Protein AF-A0A9D5T2S5-F1 (afdb_monomer_lite)

pLDDT: mean 70.65, std 17.49, range [27.48, 95.5]

Structure (mmCIF, N/CA/C/O backbone):
data_AF-A0A9D5T2S5-F1
#
_entry.id   AF-A0A9D5T2S5-F1
#
loop_
_atom_site.group_PDB
_atom_site.id
_atom_site.type_symbol
_atom_site.label_atom_id
_atom_site.label_alt_id
_atom_site.label_comp_id
_atom_site.label_asym_id
_atom_site.label_entity_id
_atom_site.label_seq_id
_atom_site.pdbx_PDB_ins_code
_atom_site.Cartn_x
_atom_site.Cartn_y
_atom_site.Cartn_z
_atom_site.occupancy
_atom_site.B_iso_or_equiv
_atom_site.auth_seq_id
_atom_site.auth_comp_id
_atom_site.auth_asym_id
_atom_site.auth_atom_id
_atom_site.pdbx_PDB_model_num
ATOM 1 N N . MET A 1 1 ? -35.783 -4.470 -27.785 1.00 63.22 1 MET A N 1
ATOM 2 C CA . MET A 1 1 ? -34.772 -4.393 -26.715 1.00 63.22 1 MET A CA 1
ATOM 3 C C . MET A 1 1 ? -33.731 -5.425 -27.068 1.00 63.22 1 MET A C 1
ATOM 5 O O . MET A 1 1 ? -34.109 -6.584 -27.213 1.00 63.22 1 MET A O 1
ATOM 9 N N . ALA A 1 2 ? -32.505 -5.002 -27.357 1.00 77.81 2 ALA A N 1
ATOM 10 C CA . ALA A 1 2 ? -31.426 -5.936 -27.638 1.00 77.81 2 ALA A CA 1
ATOM 11 C C . ALA A 1 2 ? -30.650 -6.196 -26.345 1.00 77.81 2 ALA A C 1
ATOM 13 O O . ALA A 1 2 ? -30.377 -5.277 -25.575 1.00 77.81 2 ALA A O 1
ATOM 14 N N . ILE A 1 3 ? -30.323 -7.461 -26.107 1.00 88.50 3 ILE A N 1
ATOM 15 C CA . ILE A 1 3 ? -29.338 -7.838 -25.099 1.00 88.50 3 ILE A CA 1
ATOM 16 C C . ILE A 1 3 ? -27.980 -7.761 -25.794 1.00 88.50 3 ILE A C 1
ATOM 18 O O . ILE A 1 3 ? -27.807 -8.328 -26.875 1.00 88.50 3 ILE A O 1
ATOM 22 N N . ILE A 1 4 ? -27.050 -7.017 -25.206 1.00 92.19 4 ILE A N 1
ATOM 23 C CA . ILE A 1 4 ? -25.661 -6.913 -25.656 1.00 92.19 4 ILE A CA 1
ATOM 24 C C . ILE A 1 4 ? -24.753 -7.553 -24.608 1.00 92.19 4 ILE A C 1
ATOM 26 O O . ILE A 1 4 ? -25.112 -7.641 -23.436 1.00 92.19 4 ILE A O 1
ATOM 30 N N . ASN A 1 5 ? -23.557 -7.971 -25.009 1.00 94.75 5 ASN A N 1
ATOM 31 C CA . ASN A 1 5 ? -22.575 -8.502 -24.068 1.00 94.75 5 ASN A CA 1
ATOM 32 C C . ASN A 1 5 ? -21.627 -7.382 -23.642 1.00 94.75 5 ASN A C 1
ATOM 34 O O . ASN A 1 5 ? -21.140 -6.625 -24.484 1.00 94.75 5 ASN A O 1
ATOM 38 N N . CYS A 1 6 ? -21.359 -7.280 -22.339 1.00 93.25 6 CYS A N 1
ATOM 39 C CA . CYS A 1 6 ? -20.379 -6.338 -21.814 1.00 93.25 6 CYS A CA 1
ATOM 40 C C . CYS A 1 6 ? -18.996 -6.625 -22.437 1.00 93.25 6 CYS A C 1
ATOM 42 O O . CYS A 1 6 ? -18.544 -7.769 -22.366 1.00 93.25 6 CYS A O 1
ATOM 44 N N . PRO A 1 7 ? -18.295 -5.623 -22.998 1.00 91.56 7 PRO A N 1
ATOM 45 C CA . PRO A 1 7 ? -16.980 -5.820 -23.611 1.00 91.56 7 PRO A CA 1
ATOM 46 C C . PRO A 1 7 ? -15.873 -6.127 -22.593 1.00 91.56 7 PRO A C 1
ATOM 48 O O . PRO A 1 7 ? -14.814 -6.601 -22.985 1.00 91.56 7 PRO A O 1
ATOM 51 N N . GLU A 1 8 ? -16.106 -5.856 -21.306 1.00 94.94 8 GLU A N 1
ATOM 52 C CA . GLU A 1 8 ? -15.122 -6.063 -20.239 1.00 94.94 8 GLU A CA 1
ATOM 53 C C . GLU A 1 8 ? -15.336 -7.411 -19.530 1.00 94.94 8 GLU A C 1
ATOM 55 O O . GLU A 1 8 ? -14.420 -8.226 -19.476 1.00 94.94 8 GLU A O 1
ATOM 60 N N . CYS A 1 9 ? -16.565 -7.716 -19.092 1.00 94.88 9 CYS A N 1
ATOM 61 C CA . CYS A 1 9 ? -16.846 -8.938 -18.326 1.00 94.88 9 CYS A CA 1
ATOM 62 C C . CYS A 1 9 ? -17.579 -10.043 -19.105 1.00 94.88 9 CYS A C 1
ATOM 64 O O . CYS A 1 9 ? -17.820 -11.121 -18.561 1.00 94.88 9 CYS A O 1
ATOM 66 N N . GLY A 1 10 ? -17.997 -9.787 -20.349 1.00 93.44 10 GLY A N 1
ATOM 67 C CA . GLY A 1 10 ? -18.667 -10.765 -21.216 1.00 93.44 10 GLY A CA 1
ATOM 68 C C . GLY A 1 10 ? -20.097 -11.146 -20.815 1.00 93.44 10 GLY A C 1
ATOM 69 O O . GLY A 1 10 ? -20.703 -11.985 -21.478 1.00 93.44 10 GLY A O 1
ATOM 70 N N . LYS A 1 11 ? -20.654 -10.553 -19.750 1.00 94.81 11 LYS A N 1
ATOM 71 C CA . LYS A 1 11 ? -22.020 -10.836 -19.281 1.00 94.81 11 LYS A CA 1
ATOM 72 C C . LYS A 1 11 ? -23.076 -10.103 -20.106 1.00 94.81 11 LYS A C 1
ATOM 74 O O . LYS A 1 11 ? -22.840 -8.996 -20.590 1.00 94.81 11 LYS A O 1
ATOM 79 N N . GLU A 1 12 ? -24.242 -10.726 -20.219 1.00 94.81 12 GLU A N 1
ATOM 80 C CA . GLU A 1 12 ? -25.415 -10.186 -20.905 1.00 94.81 12 GLU A CA 1
ATOM 81 C C . GLU A 1 12 ? -26.006 -8.995 -20.144 1.00 94.81 12 GLU A C 1
ATOM 83 O O . GLU A 1 12 ? -26.285 -9.072 -18.947 1.00 94.81 12 GLU A O 1
ATOM 88 N N . ILE A 1 13 ? -26.205 -7.887 -20.851 1.00 92.81 13 ILE A N 1
ATOM 89 C CA . ILE A 1 13 ? -26.725 -6.629 -20.320 1.00 92.81 13 ILE A CA 1
ATOM 90 C C . ILE A 1 13 ? -27.680 -5.966 -21.326 1.00 92.81 13 ILE A C 1
ATOM 92 O O . ILE A 1 13 ? -27.653 -6.248 -22.522 1.00 92.81 13 ILE A O 1
ATOM 96 N N . SER A 1 14 ? -28.549 -5.075 -20.848 1.00 91.12 14 SER A N 1
ATOM 97 C CA . SER A 1 14 ? -29.483 -4.337 -21.714 1.00 91.12 14 SER A CA 1
ATOM 98 C C . SER A 1 14 ? -28.761 -3.243 -22.505 1.00 91.12 14 SER A C 1
ATOM 100 O O . SER A 1 14 ? -27.953 -2.512 -21.938 1.00 91.12 14 SER A O 1
ATOM 102 N N . ASP A 1 15 ? -29.117 -3.046 -23.777 1.00 86.50 15 ASP A N 1
ATOM 103 C CA . ASP A 1 15 ? -28.635 -1.934 -24.619 1.00 86.50 15 ASP A CA 1
ATOM 104 C C . ASP A 1 15 ? -28.990 -0.528 -24.080 1.00 86.50 15 ASP A C 1
ATOM 106 O O . ASP A 1 15 ? -28.506 0.493 -24.574 1.00 86.50 15 ASP A O 1
ATOM 110 N N . THR A 1 16 ? -29.824 -0.456 -23.041 1.00 86.50 16 THR A N 1
ATOM 111 C CA . THR A 1 16 ? -30.276 0.787 -22.411 1.00 86.50 16 THR A CA 1
ATOM 112 C C . THR A 1 16 ? -29.445 1.248 -21.217 1.00 86.50 16 THR A C 1
ATOM 114 O O . THR A 1 16 ? -29.683 2.364 -20.756 1.00 86.50 16 THR A O 1
ATOM 117 N N . ILE A 1 17 ? -28.522 0.452 -20.672 1.00 85.75 17 ILE A N 1
ATOM 118 C CA . ILE A 1 17 ? -27.767 0.851 -19.468 1.00 85.75 17 ILE A CA 1
ATOM 119 C C . ILE A 1 17 ? -26.511 1.648 -19.832 1.00 85.75 17 ILE A C 1
ATOM 121 O O . ILE A 1 17 ? -25.891 1.414 -20.864 1.00 85.75 17 ILE A O 1
ATOM 125 N N . GLU A 1 18 ? -26.163 2.629 -19.002 1.00 90.44 18 GLU A N 1
ATOM 126 C CA . GLU A 1 18 ? -24.985 3.492 -19.203 1.00 90.44 18 GLU A CA 1
ATOM 127 C C . GLU A 1 18 ? -23.706 2.870 -18.643 1.00 90.44 18 GLU A C 1
ATOM 129 O O . GLU A 1 18 ? -22.607 3.196 -19.081 1.00 90.44 18 GLU A O 1
ATOM 134 N N . SER A 1 19 ? -23.836 1.942 -17.698 1.00 91.94 19 SER A N 1
ATOM 135 C CA . SER A 1 19 ? -22.725 1.183 -17.141 1.00 91.94 19 SER A CA 1
ATOM 136 C C . SER A 1 19 ? -23.141 -0.254 -16.854 1.00 91.94 19 SER A C 1
ATOM 138 O O . SER A 1 19 ? -24.306 -0.549 -16.575 1.00 91.94 19 SER A O 1
ATOM 140 N N . CYS A 1 20 ? -22.186 -1.174 -16.957 1.00 93.88 20 CYS A N 1
ATOM 141 C CA . CYS A 1 20 ? -22.407 -2.576 -16.655 1.00 93.88 20 CYS A CA 1
ATOM 142 C C . CYS A 1 20 ? -22.660 -2.761 -15.155 1.00 93.88 20 CYS A C 1
ATOM 144 O O . CYS A 1 20 ? -21.798 -2.463 -14.332 1.00 93.88 20 CYS A O 1
ATOM 146 N N . ILE A 1 21 ? -23.801 -3.353 -14.801 1.00 93.50 21 ILE A N 1
ATOM 147 C CA . ILE A 1 21 ? -24.170 -3.646 -13.406 1.00 93.50 21 ILE A CA 1
ATOM 148 C C . ILE A 1 21 ? -23.276 -4.698 -12.731 1.00 93.50 21 ILE A C 1
ATOM 150 O O . ILE A 1 21 ? -23.348 -4.872 -11.519 1.00 93.50 21 ILE A O 1
ATOM 154 N N . HIS A 1 22 ? -22.470 -5.436 -13.501 1.00 95.50 22 HIS A N 1
ATOM 155 C CA . HIS A 1 22 ? -21.630 -6.514 -12.976 1.00 95.50 22 HIS A CA 1
ATOM 156 C C . HIS A 1 22 ? -20.192 -6.089 -12.684 1.00 95.50 22 HIS A C 1
ATOM 158 O O . HIS A 1 22 ? -19.587 -6.648 -11.777 1.00 95.50 22 HIS A O 1
ATOM 164 N N . CYS A 1 23 ? -19.643 -5.152 -13.458 1.00 94.94 23 CYS A N 1
ATOM 165 C CA . CYS A 1 23 ? -18.241 -4.737 -13.343 1.00 94.94 23 CYS A CA 1
ATOM 166 C C . CYS A 1 23 ? -18.045 -3.217 -13.274 1.00 94.94 23 CYS A C 1
ATOM 168 O O . CYS A 1 23 ? -16.936 -2.758 -13.037 1.00 94.94 23 CYS A O 1
ATOM 170 N N . GLY A 1 24 ? -19.096 -2.419 -13.491 1.00 92.19 24 GLY A N 1
ATOM 171 C CA . GLY A 1 24 ? -19.023 -0.955 -13.475 1.00 92.19 24 GLY A CA 1
ATOM 172 C C . GLY A 1 24 ? -18.524 -0.315 -14.776 1.00 92.19 24 GLY A C 1
ATOM 173 O O . GLY A 1 24 ? -18.435 0.908 -14.846 1.00 92.19 24 GLY A O 1
ATOM 174 N N . PHE A 1 25 ? -18.232 -1.097 -15.823 1.00 92.19 25 PHE A N 1
ATOM 175 C CA . PHE A 1 25 ? -17.723 -0.568 -17.093 1.00 92.19 25 PHE A CA 1
ATOM 176 C C . PHE A 1 25 ? -18.725 0.380 -17.775 1.00 92.19 25 PHE A C 1
ATOM 178 O O . PHE A 1 25 ? -19.865 -0.008 -18.032 1.00 92.19 25 PHE A O 1
ATOM 185 N N . VAL A 1 26 ? -18.302 1.610 -18.086 1.00 91.75 26 VAL A N 1
ATOM 186 C CA . VAL A 1 26 ? -19.152 2.663 -18.672 1.00 91.75 26 VAL A CA 1
ATOM 187 C C . VAL A 1 26 ? -19.277 2.485 -20.188 1.00 91.75 26 VAL A C 1
ATOM 189 O O . VAL A 1 26 ? -18.296 2.555 -20.927 1.00 91.75 26 VAL A O 1
ATOM 192 N N . LEU A 1 27 ? -20.506 2.296 -20.661 1.00 87.56 27 LEU A N 1
ATOM 193 C CA . LEU A 1 27 ? -20.873 2.098 -22.060 1.00 87.56 27 LEU A CA 1
ATOM 194 C C . LEU A 1 27 ? -21.328 3.450 -22.626 1.00 87.56 27 LEU A C 1
ATOM 196 O O . LEU A 1 27 ? -22.481 3.849 -22.464 1.00 87.56 27 LEU A O 1
ATOM 200 N N . LYS A 1 28 ? -20.414 4.199 -23.256 1.00 74.69 28 LYS A N 1
ATOM 201 C CA . LYS A 1 28 ? -20.747 5.483 -23.899 1.00 74.69 28 LYS A CA 1
ATOM 202 C C . LYS A 1 28 ? -21.804 5.257 -24.988 1.00 74.69 28 LYS A C 1
ATOM 204 O O . LYS A 1 28 ? -21.537 4.563 -25.965 1.00 74.69 28 LYS A O 1
ATOM 209 N N . LYS A 1 29 ? -22.991 5.847 -24.832 1.00 68.50 29 LYS A N 1
ATOM 210 C CA . LYS A 1 29 ? -24.011 5.888 -25.887 1.00 68.50 29 LYS A CA 1
ATOM 211 C C . LYS A 1 29 ? -23.678 7.029 -26.840 1.00 68.50 29 LYS A C 1
ATOM 213 O O . LYS A 1 29 ? -23.593 8.171 -26.408 1.00 68.50 29 LYS A O 1
ATOM 218 N N . GLU A 1 30 ? -23.491 6.723 -28.118 1.00 59.56 30 GLU A N 1
ATOM 219 C CA . GLU A 1 30 ? -23.487 7.747 -29.163 1.00 59.56 30 GLU A CA 1
ATOM 220 C C . GLU A 1 30 ? -24.934 8.127 -29.504 1.00 59.56 30 GLU A C 1
ATOM 222 O O . GLU A 1 30 ? -25.798 7.269 -29.717 1.00 59.56 30 GLU A O 1
ATOM 227 N N . ASP A 1 31 ? -25.195 9.431 -29.488 1.00 51.47 31 ASP A N 1
ATOM 228 C CA . ASP A 1 31 ? -26.521 10.031 -29.527 1.00 51.47 31 ASP A CA 1
ATOM 229 C C . ASP A 1 31 ? -27.300 9.720 -30.812 1.00 51.47 31 ASP A C 1
ATOM 231 O O . ASP A 1 31 ? -26.861 9.952 -31.944 1.00 51.47 31 ASP A O 1
ATOM 235 N N . LYS A 1 32 ? -28.534 9.244 -30.627 1.00 46.12 32 LYS A N 1
ATOM 236 C CA . LYS A 1 32 ? -29.527 9.129 -31.694 1.00 46.12 32 LYS A CA 1
ATOM 237 C C . LYS A 1 32 ? -29.965 10.525 -32.146 1.00 46.12 32 LYS A C 1
ATOM 239 O O . LYS A 1 32 ? -30.590 11.261 -31.392 1.00 46.12 32 LYS A O 1
ATOM 244 N N . LYS A 1 33 ? -29.710 10.832 -33.420 1.00 56.31 33 LYS A N 1
ATOM 245 C CA . LYS A 1 33 ? -30.370 11.902 -34.185 1.00 56.31 33 LYS A CA 1
ATOM 246 C C . LYS A 1 33 ? -31.900 11.754 -34.171 1.00 56.31 33 LYS A C 1
ATOM 248 O O . LYS A 1 33 ? -32.408 10.731 -34.623 1.00 56.31 33 LYS A O 1
ATOM 253 N N . THR A 1 34 ? -32.589 12.838 -33.822 1.00 41.94 34 THR A N 1
ATOM 254 C CA . THR A 1 34 ? -33.948 13.219 -34.271 1.00 41.94 34 THR A CA 1
ATOM 255 C C . THR A 1 34 ? -33.975 14.761 -34.319 1.00 41.94 34 THR A C 1
ATOM 257 O O . THR A 1 34 ? -33.692 15.366 -33.291 1.00 41.94 34 THR A O 1
ATOM 260 N N . THR A 1 35 ? -33.966 15.436 -35.488 1.00 41.09 35 THR A N 1
ATOM 261 C CA . THR A 1 35 ? -35.141 16.050 -36.190 1.00 41.09 35 THR A CA 1
ATOM 262 C C . THR A 1 35 ? -36.185 16.605 -35.206 1.00 41.09 35 THR A C 1
ATOM 264 O O . THR A 1 35 ? -36.678 15.830 -34.396 1.00 41.09 35 THR A O 1
ATOM 267 N N . ASP A 1 36 ? -36.562 17.889 -35.153 1.00 53.88 36 ASP A N 1
ATOM 268 C CA . ASP A 1 36 ? -36.600 18.997 -36.125 1.00 53.88 36 ASP A CA 1
ATOM 269 C C . ASP A 1 36 ? -36.538 20.376 -35.408 1.00 53.88 36 ASP A C 1
ATOM 271 O O . ASP A 1 36 ? -36.714 20.442 -34.196 1.00 53.88 36 ASP A O 1
ATOM 275 N N . GLU A 1 37 ? -36.374 21.449 -36.203 1.00 44.75 37 GLU A N 1
ATOM 276 C CA . GLU A 1 37 ? -36.476 22.905 -35.915 1.00 44.75 37 GLU A CA 1
ATOM 277 C C . GLU A 1 37 ? -35.151 23.709 -35.831 1.00 44.75 37 GLU A C 1
ATOM 279 O O . GLU A 1 37 ? -34.276 23.491 -35.000 1.00 44.75 37 GLU A O 1
ATOM 284 N N . ALA A 1 38 ? -35.020 24.670 -36.756 1.00 46.16 38 ALA A N 1
ATOM 285 C CA . ALA A 1 38 ? -33.932 25.645 -36.936 1.00 46.16 38 ALA A CA 1
ATOM 286 C C . ALA A 1 38 ? -34.457 27.075 -36.634 1.00 46.16 38 ALA A C 1
ATOM 288 O O . ALA A 1 38 ? -35.678 27.208 -36.522 1.00 46.16 38 ALA A O 1
ATOM 289 N N . PRO A 1 39 ? -33.654 28.173 -36.640 1.00 54.84 39 PRO A N 1
ATOM 290 C CA . PRO A 1 39 ? -32.195 28.297 -36.832 1.00 54.84 39 PRO A CA 1
ATOM 291 C C . PRO A 1 39 ? -31.484 29.255 -35.833 1.00 54.84 39 PRO A C 1
ATOM 293 O O . PRO A 1 39 ? -32.058 30.261 -35.443 1.00 54.84 39 PRO A O 1
ATOM 296 N N . GLU A 1 40 ? -30.181 29.084 -35.568 1.00 38.62 40 GLU A N 1
ATOM 297 C CA . GLU A 1 40 ? -29.260 30.241 -35.513 1.00 38.62 40 GLU A CA 1
ATOM 298 C C . GLU A 1 40 ? -27.785 29.835 -35.654 1.00 38.62 40 GLU A C 1
ATOM 300 O O . GLU A 1 40 ? -27.355 28.780 -35.196 1.00 38.62 40 GLU A O 1
ATOM 305 N N . LYS A 1 41 ? -27.033 30.674 -36.371 1.00 54.91 41 LYS A N 1
ATOM 306 C CA . LYS A 1 41 ? -25.641 30.490 -36.798 1.00 54.91 41 LYS A CA 1
ATOM 307 C C . LYS A 1 41 ? -24.655 30.628 -35.636 1.00 54.91 41 LYS A C 1
ATOM 309 O O . LYS A 1 41 ? -24.710 31.626 -34.924 1.00 54.91 41 LYS A O 1
ATOM 314 N N . SER A 1 42 ? -23.635 29.776 -35.594 1.00 46.09 42 SER A N 1
ATOM 315 C CA . SER A 1 42 ? -22.295 30.192 -35.162 1.00 46.09 42 SER A CA 1
ATOM 316 C C . SER A 1 42 ? -21.221 29.247 -35.701 1.00 46.09 42 SER A C 1
ATOM 318 O O . SER A 1 42 ? -21.349 28.024 -35.683 1.00 46.09 42 SER A O 1
ATOM 320 N N . ASP A 1 43 ? -20.184 29.865 -36.255 1.00 60.62 43 ASP A N 1
ATOM 321 C CA . ASP A 1 43 ? -19.012 29.246 -36.856 1.00 60.62 43 ASP A CA 1
ATOM 322 C C . ASP A 1 43 ? -18.162 28.513 -35.804 1.00 60.62 43 ASP A C 1
ATOM 324 O O . ASP A 1 43 ? -17.648 29.142 -34.879 1.00 60.62 43 ASP A O 1
ATOM 328 N N . VAL A 1 44 ? -17.949 27.202 -35.970 1.00 47.34 44 VAL A N 1
ATOM 329 C CA . VAL A 1 44 ? -16.881 26.452 -35.284 1.00 47.34 44 VAL A CA 1
ATOM 330 C C . VAL A 1 44 ? -16.280 25.431 -36.266 1.00 47.34 44 VAL A C 1
ATOM 332 O O . VAL A 1 44 ? -17.039 24.713 -36.921 1.00 47.34 44 VAL A O 1
ATOM 335 N N . PRO A 1 45 ? -14.940 25.377 -36.423 1.00 56.38 45 PRO A N 1
ATOM 336 C CA . PRO A 1 45 ? -14.285 24.570 -37.447 1.00 56.38 45 PRO A CA 1
ATOM 337 C C . PRO A 1 45 ? -14.307 23.058 -37.164 1.00 56.38 45 PRO A C 1
ATOM 339 O O . PRO A 1 45 ? -14.290 22.592 -36.028 1.00 56.38 45 PRO A O 1
ATOM 342 N N . GLU A 1 46 ? -14.324 22.336 -38.280 1.00 55.25 46 GLU A N 1
ATOM 343 C CA . GLU A 1 46 ? -14.395 20.891 -38.516 1.00 55.25 46 GLU A CA 1
ATOM 344 C C . GLU A 1 46 ? -13.418 20.042 -37.661 1.00 55.25 46 GLU A C 1
ATOM 346 O O . GLU A 1 46 ? -12.218 20.329 -37.642 1.00 55.25 46 GLU A O 1
ATOM 351 N N . PRO A 1 47 ? -13.877 18.966 -36.982 1.00 55.59 47 PRO A N 1
ATOM 352 C CA . PRO A 1 47 ? -12.990 18.024 -36.314 1.00 55.59 47 PRO A CA 1
ATOM 353 C C . PRO A 1 47 ? -12.385 17.052 -37.333 1.00 55.59 47 PRO A C 1
ATOM 355 O O . PRO A 1 47 ? -13.069 16.427 -38.147 1.00 55.59 47 PRO A O 1
ATOM 358 N N . THR A 1 48 ? -11.066 16.926 -37.275 1.00 51.22 48 THR A N 1
ATOM 359 C CA . THR A 1 48 ? -10.263 16.023 -38.094 1.00 51.22 48 THR A CA 1
ATOM 360 C C . THR A 1 48 ? -10.594 14.552 -37.808 1.00 51.22 48 THR A C 1
ATOM 362 O O . THR A 1 48 ? -10.774 14.133 -36.667 1.00 51.22 48 THR A O 1
ATOM 365 N N . LYS A 1 49 ? -10.695 13.766 -38.889 1.00 63.12 49 LYS A N 1
ATOM 366 C CA . LYS A 1 49 ? -11.058 12.337 -38.909 1.00 63.12 49 LYS A CA 1
ATOM 367 C C . LYS A 1 49 ? -10.182 11.480 -37.975 1.00 63.12 49 LYS A C 1
ATOM 369 O O . LYS A 1 49 ? -8.971 11.706 -37.931 1.00 63.12 49 LYS A O 1
ATOM 374 N N . PRO A 1 50 ? -10.736 10.436 -37.327 1.00 50.16 50 PRO A N 1
ATOM 375 C CA . PRO A 1 50 ? -9.935 9.467 -36.593 1.00 50.16 50 PRO A CA 1
ATOM 376 C C . PRO A 1 50 ? -9.109 8.620 -37.568 1.00 50.16 50 PRO A C 1
ATOM 378 O O . PRO A 1 50 ? -9.619 8.054 -38.538 1.00 50.16 50 PRO A O 1
ATOM 381 N N . TYR A 1 51 ? -7.809 8.577 -37.302 1.00 48.62 51 TYR A N 1
ATOM 382 C CA . TYR A 1 51 ? -6.822 7.796 -38.031 1.00 48.62 51 TYR A CA 1
ATOM 383 C C . TYR A 1 51 ? -6.955 6.325 -37.606 1.00 48.62 51 TYR A C 1
ATOM 385 O O . TYR A 1 51 ? -6.687 5.988 -36.454 1.00 48.62 51 TYR A O 1
ATOM 393 N N . TYR A 1 52 ? -7.394 5.459 -38.519 1.00 56.53 52 TYR A N 1
ATOM 394 C CA . TYR A 1 52 ? -7.294 4.009 -38.350 1.00 56.53 52 TYR A CA 1
ATOM 395 C C . TYR A 1 52 ? -5.845 3.585 -38.617 1.00 56.53 52 TYR A C 1
ATOM 397 O O . TYR A 1 52 ? -5.265 3.979 -39.628 1.00 56.53 52 TYR A O 1
ATOM 405 N N . TYR A 1 53 ? -5.265 2.788 -37.721 1.00 60.19 53 TYR A N 1
ATOM 406 C CA . TYR A 1 53 ? -4.043 2.039 -37.995 1.00 60.19 53 TYR A CA 1
ATOM 407 C C . TYR A 1 53 ? -4.433 0.677 -38.577 1.00 60.19 53 TYR A C 1
ATOM 409 O O . TYR A 1 53 ? -5.243 -0.049 -38.004 1.00 60.19 53 TYR A O 1
ATOM 417 N N . GLU A 1 54 ? -3.883 0.354 -39.743 1.00 55.41 54 GLU A N 1
ATOM 418 C CA . GLU A 1 54 ? -3.947 -0.986 -40.320 1.00 55.41 54 GLU A CA 1
ATOM 419 C C . GLU A 1 54 ? -2.869 -1.837 -39.641 1.00 55.41 54 GLU A C 1
ATOM 421 O O . GLU A 1 54 ? -1.690 -1.481 -39.671 1.00 55.41 54 GLU A O 1
ATOM 426 N N . GLU A 1 55 ? -3.263 -2.943 -39.005 1.00 54.22 55 GLU A N 1
ATOM 427 C CA . GLU A 1 55 ? -2.306 -3.925 -38.496 1.00 54.22 55 GLU A CA 1
ATOM 428 C C . GLU A 1 55 ? -1.674 -4.679 -39.671 1.00 54.22 55 GLU A C 1
ATOM 430 O O . GLU A 1 55 ? -2.330 -5.406 -40.424 1.00 54.22 55 GLU A O 1
ATOM 435 N N . ASP A 1 56 ? -0.369 -4.491 -39.834 1.00 52.44 56 ASP A N 1
ATOM 436 C CA . ASP A 1 56 ? 0.445 -5.111 -40.859 1.00 52.44 56 ASP A CA 1
ATOM 437 C C . ASP A 1 56 ? 0.746 -6.574 -40.499 1.00 52.44 56 ASP A C 1
ATOM 439 O O . ASP A 1 56 ? 1.664 -6.929 -39.759 1.00 52.44 56 ASP A O 1
ATOM 443 N N . GLY A 1 57 ? -0.051 -7.470 -41.083 1.00 51.75 57 GLY A N 1
ATOM 444 C CA . GLY A 1 57 ? 0.159 -8.913 -41.043 1.00 51.75 57 GLY A CA 1
ATOM 445 C C . GLY A 1 57 ? 1.514 -9.319 -41.633 1.00 51.75 57 GLY A C 1
ATOM 446 O O . GLY A 1 57 ? 1.658 -9.518 -42.841 1.00 51.75 57 GLY A O 1
ATOM 447 N N . LYS A 1 58 ? 2.519 -9.503 -40.770 1.00 43.50 58 LYS A N 1
ATOM 448 C CA . LYS A 1 58 ? 3.849 -9.979 -41.167 1.00 43.50 58 LYS A CA 1
ATOM 449 C C . LYS A 1 58 ? 3.882 -11.503 -41.306 1.00 43.50 58 LYS A C 1
ATOM 451 O O . LYS A 1 58 ? 3.855 -12.257 -40.333 1.00 43.50 58 LYS A O 1
ATOM 456 N N . SER A 1 59 ? 3.998 -11.946 -42.555 1.00 44.12 59 SER A N 1
ATOM 457 C CA . SER A 1 59 ? 4.131 -13.339 -42.982 1.00 44.12 59 SER A CA 1
ATOM 458 C C . SER A 1 59 ? 5.333 -14.054 -42.343 1.00 44.12 59 SER A C 1
ATOM 460 O O . SER A 1 59 ? 6.486 -13.662 -42.547 1.00 44.12 59 SER A O 1
ATOM 462 N N . ARG A 1 60 ? 5.079 -15.160 -41.634 1.00 45.56 60 ARG A N 1
ATOM 463 C CA . ARG A 1 60 ? 6.106 -16.110 -41.178 1.00 45.56 60 ARG A CA 1
ATOM 464 C C . ARG A 1 60 ? 6.400 -17.128 -42.283 1.00 45.56 60 ARG A C 1
ATOM 466 O O . ARG A 1 60 ? 5.692 -18.118 -42.424 1.00 45.56 60 ARG A O 1
ATOM 473 N N . GLY A 1 61 ? 7.468 -16.897 -43.042 1.00 49.25 61 GLY A N 1
ATOM 474 C CA . GLY A 1 61 ? 8.059 -17.869 -43.963 1.00 49.25 61 GLY A CA 1
ATOM 475 C C . GLY A 1 61 ? 9.535 -18.066 -43.629 1.00 49.25 61 GLY A C 1
ATOM 476 O O . GLY A 1 61 ? 10.344 -17.180 -43.875 1.00 49.25 61 GLY A O 1
ATOM 477 N N . GLY A 1 62 ? 9.891 -19.207 -43.036 1.00 50.59 62 GLY A N 1
ATOM 478 C CA . GLY A 1 62 ? 11.278 -19.498 -42.658 1.00 50.59 62 GLY A CA 1
ATOM 479 C C . GLY A 1 62 ? 11.437 -20.815 -41.904 1.00 50.59 62 GLY A C 1
ATOM 480 O O . GLY A 1 62 ? 12.013 -20.848 -40.822 1.00 50.59 62 GLY A O 1
ATOM 481 N N . CYS A 1 63 ? 10.880 -21.899 -42.443 1.00 57.03 63 CYS A N 1
ATOM 482 C CA . CYS A 1 63 ? 10.994 -23.242 -41.880 1.00 57.03 63 CYS A CA 1
ATOM 483 C C . CYS A 1 63 ? 12.316 -23.889 -42.339 1.00 57.03 63 CYS A C 1
ATOM 485 O O . CYS A 1 63 ? 12.572 -23.986 -43.537 1.00 57.03 63 CYS A O 1
ATOM 487 N N . GLY A 1 64 ? 13.165 -24.321 -41.398 1.00 56.25 64 GLY A N 1
ATOM 488 C CA . GLY A 1 64 ? 14.127 -25.406 -41.647 1.00 56.25 64 GLY A CA 1
ATOM 489 C C . GLY A 1 64 ? 15.588 -25.191 -41.237 1.00 56.25 64 GLY A C 1
ATOM 490 O O . GLY A 1 64 ? 16.273 -26.179 -41.001 1.00 56.25 64 GLY A O 1
ATOM 491 N N . LYS A 1 65 ? 16.094 -23.954 -41.106 1.00 58.62 65 LYS A N 1
ATOM 492 C CA . LYS A 1 65 ? 17.528 -23.723 -40.788 1.00 58.62 65 LYS A CA 1
ATOM 493 C C . LYS A 1 65 ? 17.809 -23.238 -39.363 1.00 58.62 65 LYS A C 1
ATOM 495 O O . LYS A 1 65 ? 18.910 -23.438 -38.863 1.00 58.62 65 LYS A O 1
ATOM 500 N N . THR A 1 66 ? 16.822 -22.664 -38.681 1.00 63.62 66 THR A N 1
ATOM 501 C CA . THR A 1 66 ? 16.970 -22.176 -37.298 1.00 63.62 66 THR A CA 1
ATOM 502 C C . THR A 1 66 ? 16.969 -23.305 -36.264 1.00 63.62 66 THR A C 1
ATOM 504 O O . THR A 1 66 ? 17.655 -23.196 -35.252 1.00 63.62 66 THR A O 1
ATOM 507 N N . ALA A 1 67 ? 16.297 -24.429 -36.539 1.00 70.12 67 ALA A N 1
ATOM 508 C CA . ALA A 1 67 ? 16.216 -25.563 -35.612 1.00 70.12 67 ALA A CA 1
ATOM 509 C C . ALA A 1 67 ? 17.581 -26.226 -35.326 1.00 70.12 67 ALA A C 1
ATOM 511 O O . ALA A 1 67 ? 17.848 -26.623 -34.194 1.00 70.12 67 ALA A O 1
ATOM 512 N N . LEU A 1 68 ? 18.475 -26.295 -36.321 1.00 75.69 68 LEU A N 1
ATOM 513 C CA . LEU A 1 68 ? 19.806 -26.892 -36.141 1.00 75.69 68 LEU A CA 1
ATOM 514 C C . LEU A 1 68 ? 20.740 -26.016 -35.296 1.00 75.69 68 LEU A C 1
ATOM 516 O O . LEU A 1 68 ? 21.538 -26.541 -34.524 1.00 75.69 68 LEU A O 1
ATOM 520 N N . ILE A 1 69 ? 20.614 -24.691 -35.396 1.00 82.50 69 ILE A N 1
ATOM 521 C CA . ILE A 1 69 ? 21.426 -23.755 -34.606 1.00 82.50 69 ILE A CA 1
ATOM 522 C C . ILE A 1 69 ? 21.007 -23.810 -33.131 1.00 82.50 69 ILE A C 1
ATOM 524 O O . ILE A 1 69 ? 21.862 -23.847 -32.251 1.00 82.50 69 ILE A O 1
ATOM 528 N N . VAL A 1 70 ? 19.701 -23.899 -32.855 1.00 83.69 70 VAL A N 1
ATOM 529 C CA . VAL A 1 70 ? 19.189 -24.013 -31.480 1.00 83.69 70 VAL A CA 1
ATOM 530 C C . VAL A 1 70 ? 19.639 -25.325 -30.827 1.00 83.69 70 VAL A C 1
ATOM 532 O O . VAL A 1 70 ? 20.098 -25.304 -29.688 1.00 83.69 70 VAL A O 1
ATOM 535 N N . LEU A 1 71 ? 19.609 -26.451 -31.552 1.00 84.44 71 LEU A N 1
ATOM 536 C CA . LEU A 1 71 ? 20.103 -27.736 -31.034 1.00 84.44 71 LEU A CA 1
ATOM 537 C C . LEU A 1 71 ? 21.609 -27.718 -30.735 1.00 84.44 71 LEU A C 1
ATOM 539 O O . LEU A 1 71 ? 22.034 -28.272 -29.722 1.00 84.44 71 LEU A O 1
ATOM 543 N N . ALA A 1 72 ? 22.411 -27.046 -31.566 1.00 90.25 72 ALA A N 1
ATOM 544 C CA . ALA A 1 72 ? 23.842 -26.898 -31.316 1.00 90.25 72 ALA A CA 1
ATOM 545 C C . ALA A 1 72 ? 24.125 -26.054 -30.059 1.00 90.25 72 ALA A C 1
ATOM 547 O O . ALA A 1 72 ? 24.962 -26.436 -29.244 1.00 90.25 72 ALA A O 1
ATOM 548 N N . ILE A 1 73 ? 23.395 -24.950 -29.855 1.00 93.06 73 ILE A N 1
ATOM 549 C CA . ILE A 1 73 ? 23.560 -24.083 -28.675 1.00 93.06 73 ILE A CA 1
ATOM 550 C C . ILE A 1 73 ? 23.157 -24.820 -27.391 1.00 93.06 73 ILE A C 1
ATOM 552 O O . ILE A 1 73 ? 23.896 -24.785 -26.409 1.00 93.06 73 ILE A O 1
ATOM 556 N N . VAL A 1 74 ? 22.032 -25.541 -27.400 1.00 93.56 74 VAL A N 1
ATOM 557 C CA . VAL A 1 74 ? 21.583 -26.342 -26.246 1.00 93.56 74 VAL A CA 1
ATOM 558 C C . VAL A 1 74 ? 22.579 -27.469 -25.932 1.00 93.56 74 VAL A C 1
ATOM 560 O O . VAL A 1 74 ? 22.890 -27.718 -24.765 1.00 93.56 74 VAL A O 1
ATOM 563 N N . GLY A 1 75 ? 23.156 -28.100 -26.960 1.00 93.94 75 GLY A N 1
ATOM 564 C CA . GLY A 1 75 ? 24.217 -29.095 -26.793 1.00 93.94 75 GLY A CA 1
ATOM 565 C C . GLY A 1 75 ? 25.474 -28.517 -26.134 1.00 93.94 75 GLY A C 1
ATOM 566 O O . GLY A 1 75 ? 26.003 -29.094 -25.190 1.00 93.94 75 GLY A O 1
ATOM 567 N N . VAL A 1 76 ? 25.926 -27.337 -26.562 1.00 95.12 76 VAL A N 1
ATOM 568 C CA . VAL A 1 76 ? 27.106 -26.684 -25.967 1.00 95.12 76 VAL A CA 1
ATOM 569 C C . VAL A 1 76 ? 26.833 -26.234 -24.528 1.00 95.12 76 VAL A C 1
ATOM 571 O O . VAL A 1 76 ? 27.669 -26.459 -23.655 1.00 95.12 76 VAL A O 1
ATOM 574 N N . LEU A 1 77 ? 25.656 -25.667 -24.242 1.00 93.88 77 LEU A N 1
ATOM 575 C CA . LEU A 1 77 ? 25.288 -25.239 -22.885 1.00 93.88 77 LEU A CA 1
ATOM 576 C C . LEU A 1 77 ? 25.189 -26.412 -21.903 1.00 93.88 77 LEU A C 1
ATOM 578 O O . LEU A 1 77 ? 25.638 -26.296 -20.764 1.00 93.88 77 LEU A O 1
ATOM 582 N N . SER A 1 78 ? 24.655 -27.553 -22.341 1.00 90.62 78 SER A N 1
ATOM 583 C CA . SER A 1 78 ? 24.588 -28.758 -21.504 1.00 90.62 78 SER A CA 1
ATOM 584 C C . SER A 1 78 ? 25.974 -29.347 -21.214 1.00 90.62 78 SER A C 1
ATOM 586 O O . SER A 1 78 ? 26.232 -29.743 -20.079 1.00 90.62 78 SER A O 1
ATOM 588 N N . ILE A 1 79 ? 26.901 -29.320 -22.180 1.00 93.75 79 ILE A N 1
ATOM 589 C CA . ILE A 1 79 ? 28.301 -29.725 -21.960 1.00 93.75 79 ILE A CA 1
ATOM 590 C C . ILE A 1 79 ? 29.009 -28.773 -20.984 1.00 93.75 79 ILE A C 1
ATOM 592 O O . ILE A 1 79 ? 29.717 -29.240 -20.092 1.00 93.75 79 ILE A O 1
ATOM 596 N N . ILE A 1 80 ? 28.800 -27.457 -21.109 1.00 92.81 80 ILE A N 1
ATOM 597 C CA . ILE A 1 80 ? 29.382 -26.462 -20.192 1.00 92.81 80 ILE A CA 1
ATOM 598 C C . ILE A 1 80 ? 28.858 -26.670 -18.766 1.00 92.81 80 ILE A C 1
ATOM 600 O O . ILE A 1 80 ? 29.653 -26.721 -17.830 1.00 92.81 80 ILE A O 1
ATOM 604 N N . LEU A 1 81 ? 27.547 -26.864 -18.592 1.00 88.94 81 LEU A N 1
ATOM 605 C CA . LEU A 1 81 ? 26.956 -27.148 -17.281 1.00 88.94 81 LEU A CA 1
ATOM 606 C C . LEU A 1 81 ? 27.509 -28.440 -16.673 1.00 88.94 81 LEU A C 1
ATOM 608 O O . LEU A 1 81 ? 27.855 -28.465 -15.494 1.00 88.94 81 LEU A O 1
ATOM 612 N N . PHE A 1 82 ? 27.647 -29.498 -17.472 1.00 89.69 82 PHE A N 1
ATOM 613 C CA . PHE A 1 82 ? 28.184 -30.770 -16.993 1.00 89.69 82 PHE A CA 1
ATOM 614 C C . PHE A 1 82 ? 29.661 -30.659 -16.586 1.00 89.69 82 PHE A C 1
ATOM 616 O O . PHE A 1 82 ? 30.071 -31.212 -15.565 1.00 89.69 82 PHE A O 1
ATOM 623 N N . ALA A 1 83 ? 30.455 -29.891 -17.338 1.00 89.12 83 ALA A N 1
ATOM 624 C CA . ALA A 1 83 ? 31.835 -29.585 -16.975 1.00 89.12 83 ALA A CA 1
ATOM 625 C C . ALA A 1 83 ? 31.918 -28.764 -15.677 1.00 89.12 83 ALA A C 1
ATOM 627 O O . ALA A 1 83 ? 32.763 -29.055 -14.834 1.00 89.12 83 ALA A O 1
ATOM 628 N N . CYS A 1 84 ? 31.016 -27.797 -15.463 1.00 83.75 84 CYS A N 1
ATOM 629 C CA . CYS A 1 84 ? 30.947 -27.047 -14.208 1.00 83.75 84 CYS A CA 1
ATOM 630 C C . CYS A 1 84 ? 30.648 -27.953 -13.005 1.00 83.75 84 CYS A C 1
ATOM 632 O O . CYS A 1 84 ? 31.313 -27.819 -11.983 1.00 83.75 84 CYS A O 1
ATOM 634 N N . VAL A 1 85 ? 29.721 -28.910 -13.131 1.00 85.56 85 VAL A N 1
ATOM 635 C CA . VAL A 1 85 ? 29.390 -29.855 -12.044 1.00 85.56 85 VAL A CA 1
ATOM 636 C C . VAL A 1 85 ? 30.573 -30.767 -11.695 1.00 85.56 85 VAL A C 1
ATOM 638 O O . VAL A 1 85 ? 30.786 -31.082 -10.528 1.00 85.56 85 VAL A O 1
ATOM 641 N N . MET A 1 86 ? 31.369 -31.176 -12.686 1.00 80.62 86 MET A N 1
ATOM 642 C CA . MET A 1 86 ? 32.508 -32.079 -12.464 1.00 80.62 86 MET A CA 1
ATOM 643 C C . MET A 1 86 ? 33.768 -31.374 -11.944 1.00 80.62 86 MET A C 1
ATOM 645 O O . MET A 1 86 ? 34.647 -32.034 -11.393 1.00 80.62 86 MET A O 1
ATOM 649 N N . VAL A 1 87 ? 33.879 -30.054 -12.118 1.00 79.56 87 VAL A N 1
ATOM 650 C CA . VAL A 1 87 ? 35.059 -29.273 -11.706 1.00 79.56 87 VAL A CA 1
ATOM 651 C C . VAL A 1 87 ? 34.854 -28.569 -10.365 1.00 79.56 87 VAL A C 1
ATOM 653 O O . VAL A 1 87 ? 35.825 -28.078 -9.796 1.00 79.56 87 VAL A O 1
ATOM 656 N N . THR A 1 88 ? 33.647 -28.549 -9.794 1.00 67.31 88 THR A N 1
ATOM 657 C CA . THR A 1 88 ? 33.491 -28.044 -8.427 1.00 67.31 88 THR A CA 1
ATOM 658 C C . THR A 1 88 ? 34.082 -29.051 -7.436 1.00 67.31 88 THR A C 1
ATOM 660 O O . THR A 1 88 ? 33.503 -30.128 -7.268 1.00 67.31 88 THR A O 1
ATOM 663 N N . PRO A 1 89 ? 35.204 -28.744 -6.750 1.00 64.19 89 PRO A N 1
ATOM 664 C CA . PRO A 1 89 ? 35.568 -29.498 -5.562 1.00 64.19 89 PRO A CA 1
ATOM 665 C C . PRO A 1 89 ? 34.385 -29.422 -4.596 1.00 64.19 89 PRO A C 1
ATOM 667 O O . PRO A 1 89 ? 33.738 -28.378 -4.495 1.00 64.19 89 PRO A O 1
ATOM 670 N N . THR A 1 90 ? 34.090 -30.521 -3.900 1.00 61.25 90 THR A N 1
ATOM 671 C CA . THR A 1 90 ? 33.222 -30.543 -2.717 1.00 61.25 90 THR A CA 1
ATOM 672 C C . THR A 1 90 ? 33.834 -29.642 -1.650 1.00 61.25 90 THR A C 1
ATOM 674 O O . THR A 1 90 ? 34.469 -30.091 -0.699 1.00 61.25 90 THR A O 1
ATOM 677 N N . SER A 1 91 ? 33.681 -28.340 -1.847 1.00 56.19 91 SER A N 1
ATOM 678 C CA . SER A 1 91 ? 33.868 -27.323 -0.843 1.00 56.19 91 SER A CA 1
ATOM 679 C C . SER A 1 91 ? 32.717 -27.537 0.117 1.00 56.19 91 SER A C 1
ATOM 681 O O . SER A 1 91 ? 31.561 -27.271 -0.209 1.00 56.19 91 SER A O 1
ATOM 683 N N . THR A 1 92 ? 33.038 -28.095 1.280 1.00 48.06 92 THR A N 1
ATOM 684 C CA . THR A 1 92 ? 32.250 -27.942 2.499 1.00 48.06 92 THR A CA 1
ATOM 685 C C . THR A 1 92 ? 31.593 -26.570 2.481 1.00 48.06 92 THR A C 1
ATOM 687 O O . THR A 1 92 ? 32.302 -25.562 2.486 1.00 48.06 92 THR A O 1
ATOM 690 N N . ILE A 1 93 ? 30.260 -26.550 2.400 1.00 54.75 93 ILE A N 1
ATOM 691 C CA . ILE A 1 93 ? 29.447 -25.348 2.546 1.00 54.75 93 ILE A CA 1
ATOM 692 C C . ILE A 1 93 ? 29.764 -24.816 3.940 1.00 54.75 93 ILE A C 1
ATOM 694 O O . ILE A 1 93 ? 29.211 -25.257 4.944 1.00 54.75 93 ILE A O 1
ATOM 698 N N . SER A 1 94 ? 30.742 -23.917 4.015 1.00 47.25 94 SER A N 1
ATOM 699 C CA . SER A 1 94 ? 30.836 -22.986 5.118 1.00 47.25 94 SER A CA 1
ATOM 700 C C . SER A 1 94 ? 29.572 -22.161 5.004 1.00 47.25 94 SER A C 1
ATOM 702 O O . SER A 1 94 ? 29.407 -21.453 4.012 1.00 47.25 94 SER A O 1
ATOM 704 N N . THR A 1 95 ? 28.664 -22.345 5.963 1.00 45.25 95 THR A N 1
ATOM 705 C CA . THR A 1 95 ? 27.534 -21.462 6.235 1.00 45.25 95 THR A CA 1
ATOM 706 C C . THR A 1 95 ? 27.959 -20.045 5.894 1.00 45.25 95 THR A C 1
ATOM 708 O O . THR A 1 95 ? 28.788 -19.458 6.594 1.00 45.25 95 THR A O 1
ATOM 711 N N . SER A 1 96 ? 27.463 -19.545 4.761 1.00 40.91 96 SER A N 1
ATOM 712 C CA . SER A 1 96 ? 27.617 -18.156 4.377 1.00 40.91 96 SER A CA 1
ATOM 713 C C . SER A 1 96 ? 27.101 -17.365 5.558 1.00 40.91 96 SER A C 1
ATOM 715 O O . SER A 1 96 ? 25.935 -17.504 5.936 1.00 40.91 96 SER A O 1
ATOM 717 N N . GLN A 1 97 ? 28.007 -16.625 6.190 1.00 39.44 97 GLN A N 1
ATOM 718 C CA . GLN A 1 97 ? 27.654 -15.644 7.190 1.00 39.44 97 GLN A CA 1
ATOM 719 C C . GLN A 1 97 ? 26.506 -14.837 6.602 1.00 39.44 97 GLN A C 1
ATOM 721 O O . GLN A 1 97 ? 26.659 -14.213 5.552 1.00 39.44 97 GLN A O 1
ATOM 726 N N . SER A 1 98 ? 25.350 -14.952 7.256 1.00 39.38 98 SER A N 1
ATOM 727 C CA . SER A 1 98 ? 24.273 -13.988 7.161 1.00 39.38 98 SER A CA 1
ATOM 728 C C . SER A 1 98 ? 24.942 -12.623 7.196 1.00 39.38 98 SER A C 1
ATOM 730 O O . SER A 1 98 ? 25.518 -12.236 8.215 1.00 39.38 98 SER A O 1
ATOM 732 N N . THR A 1 99 ? 24.973 -11.936 6.056 1.00 36.91 99 THR A N 1
ATOM 733 C CA . THR A 1 99 ? 25.102 -10.489 6.069 1.00 36.91 99 THR A CA 1
ATOM 734 C C . THR A 1 99 ? 23.921 -10.044 6.899 1.00 36.91 99 THR A C 1
ATOM 736 O O . THR A 1 99 ? 22.789 -10.098 6.421 1.00 36.91 99 THR A O 1
ATOM 739 N N . THR A 1 100 ? 24.175 -9.730 8.169 1.00 43.00 100 THR A N 1
ATOM 740 C CA . THR A 1 100 ? 23.188 -9.124 9.051 1.00 43.00 100 THR A CA 1
ATOM 741 C C . THR A 1 100 ? 22.548 -8.003 8.245 1.00 43.00 100 THR A C 1
ATOM 743 O O . THR A 1 100 ? 23.292 -7.112 7.811 1.00 43.00 100 THR A O 1
ATOM 746 N N . PRO A 1 101 ? 21.239 -8.078 7.941 1.00 51.50 101 PRO A N 1
ATOM 747 C CA . PRO A 1 101 ? 20.575 -6.981 7.266 1.00 51.50 101 PRO A CA 1
ATOM 748 C C . PRO A 1 101 ? 20.865 -5.743 8.105 1.00 51.50 101 PRO A C 1
ATOM 750 O O . PRO A 1 101 ? 20.736 -5.787 9.328 1.00 51.50 101 PRO A O 1
ATOM 753 N N . VAL A 1 102 ? 21.381 -4.691 7.466 1.00 56.84 102 VAL A N 1
ATOM 754 C CA . VAL A 1 102 ? 21.602 -3.408 8.132 1.00 56.84 102 VAL A CA 1
ATOM 755 C C . VAL A 1 102 ? 20.240 -2.992 8.674 1.00 56.84 102 VAL A C 1
ATOM 757 O O . VAL A 1 102 ? 19.342 -2.656 7.905 1.00 56.84 102 VAL A O 1
ATOM 760 N N . GLU A 1 103 ? 20.068 -3.141 9.984 1.00 66.88 103 GLU A N 1
ATOM 761 C CA . GLU A 1 103 ? 18.816 -2.890 10.680 1.00 66.88 103 GLU A CA 1
ATOM 762 C C . GLU A 1 103 ? 18.561 -1.386 10.605 1.00 66.88 103 GLU A C 1
ATOM 764 O O . GLU A 1 103 ? 19.231 -0.592 11.267 1.00 66.88 103 GLU A O 1
ATOM 769 N N . LYS A 1 104 ? 17.665 -0.981 9.696 1.00 73.38 104 LYS A N 1
ATOM 770 C CA . LYS A 1 104 ? 17.220 0.40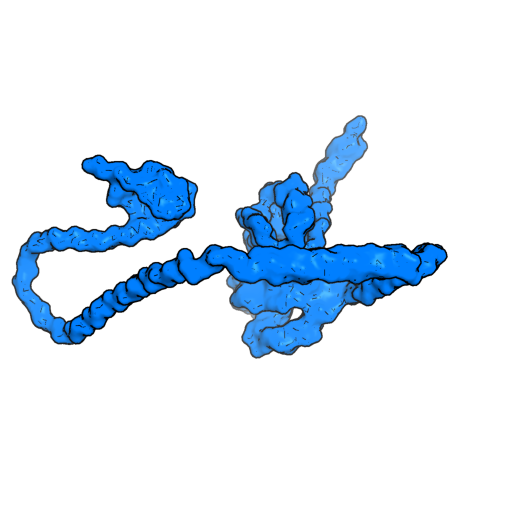9 9.608 1.00 73.38 104 LYS A CA 1
ATOM 771 C C . LYS A 1 104 ? 16.576 0.786 10.936 1.00 73.38 104 LYS A C 1
ATOM 773 O O . LYS A 1 104 ? 15.781 0.022 11.483 1.00 73.38 104 LYS A O 1
ATOM 778 N N . GLU A 1 105 ? 16.888 1.981 11.421 1.00 76.12 105 GLU A N 1
ATOM 779 C CA . GLU A 1 105 ? 16.254 2.527 12.615 1.00 76.12 105 GLU A CA 1
ATOM 780 C C . GLU A 1 105 ? 14.744 2.671 12.363 1.00 76.12 105 GLU A C 1
ATOM 782 O O . GLU A 1 105 ? 14.308 3.336 11.414 1.00 76.12 105 GLU A O 1
ATOM 787 N N . VAL A 1 106 ? 13.935 2.003 13.189 1.00 75.69 106 VAL A N 1
ATOM 788 C CA . VAL A 1 106 ? 12.474 2.099 13.119 1.00 75.69 106 VAL A CA 1
ATOM 789 C C . VAL A 1 106 ? 12.063 3.402 13.783 1.00 75.69 106 VAL A C 1
ATOM 791 O O . VAL A 1 106 ? 12.218 3.572 14.993 1.00 75.69 106 VAL A O 1
ATOM 794 N N . LYS A 1 107 ? 11.516 4.325 12.993 1.00 72.38 107 LYS A N 1
ATOM 795 C CA . LYS A 1 107 ? 10.959 5.566 13.517 1.00 72.38 107 LYS A CA 1
ATOM 796 C C . LYS A 1 107 ? 9.470 5.358 13.733 1.00 72.38 107 LYS A C 1
ATOM 798 O O . LYS A 1 107 ? 8.697 5.265 12.779 1.00 72.38 107 LYS A O 1
ATOM 803 N N . VAL A 1 108 ? 9.083 5.262 15.000 1.00 70.38 108 VAL A N 1
ATOM 804 C CA . VAL A 1 108 ? 7.673 5.175 15.377 1.00 70.38 108 VAL A CA 1
ATOM 805 C C . VAL A 1 108 ? 7.034 6.533 15.113 1.00 70.38 108 VAL A C 1
ATOM 807 O O . VAL A 1 108 ? 7.465 7.545 15.665 1.00 70.38 108 VAL A O 1
ATOM 810 N N . ILE A 1 109 ? 6.048 6.553 14.218 1.00 67.00 109 ILE A N 1
ATOM 811 C CA . ILE A 1 109 ? 5.198 7.716 13.979 1.00 67.00 109 ILE A CA 1
ATOM 812 C C . ILE A 1 109 ? 3.834 7.340 14.537 1.00 67.00 109 ILE A C 1
ATOM 814 O O . ILE A 1 109 ? 2.954 6.840 13.843 1.00 67.00 109 ILE A O 1
ATOM 818 N N . ASP A 1 110 ? 3.726 7.523 15.845 1.00 62.19 110 ASP A N 1
ATOM 819 C CA . ASP A 1 110 ? 2.561 7.198 16.668 1.00 62.19 110 ASP A CA 1
ATOM 820 C C . ASP A 1 110 ? 1.443 8.239 16.558 1.00 62.19 110 ASP A C 1
ATOM 822 O O . ASP A 1 110 ? 0.300 7.995 16.937 1.00 62.19 110 ASP A O 1
ATOM 826 N N . THR A 1 111 ? 1.765 9.422 16.041 1.00 62.72 111 THR A N 1
ATOM 827 C CA . THR A 1 111 ? 0.867 10.563 16.039 1.00 62.72 111 THR A CA 1
ATOM 828 C C . THR A 1 111 ? 0.552 11.004 14.625 1.00 62.72 111 THR A C 1
ATOM 830 O O . THR A 1 111 ? 1.418 11.207 13.773 1.00 62.72 111 THR A O 1
ATOM 833 N N . ALA A 1 112 ? -0.735 11.232 14.413 1.00 63.09 112 ALA A N 1
ATOM 834 C CA . ALA A 1 112 ? -1.306 11.842 13.230 1.00 63.09 112 ALA A CA 1
ATOM 835 C C . ALA A 1 112 ? -0.543 13.118 12.782 1.00 63.09 112 ALA A C 1
ATOM 837 O O . ALA A 1 112 ? -0.299 13.330 11.594 1.00 63.09 112 ALA A O 1
ATOM 838 N N . THR A 1 113 ? -0.047 13.911 13.737 1.00 68.06 113 THR A N 1
ATOM 839 C CA . THR A 1 113 ? 0.816 15.081 13.506 1.00 68.06 113 THR A CA 1
ATOM 840 C C . THR A 1 113 ? 2.121 14.739 12.781 1.00 68.06 113 THR A C 1
ATOM 842 O O . THR A 1 113 ? 2.550 15.476 11.894 1.00 68.06 113 THR A O 1
ATOM 845 N N . GLY A 1 114 ? 2.758 13.613 13.115 1.00 74.25 114 GLY A N 1
ATOM 846 C CA . GLY A 1 114 ? 3.987 13.177 12.454 1.00 74.25 114 GLY A CA 1
ATOM 847 C C . GLY A 1 114 ? 3.756 12.775 10.996 1.00 74.25 114 GLY A C 1
ATOM 848 O O . GLY A 1 114 ? 4.598 13.050 10.141 1.00 74.25 114 GLY A O 1
ATOM 849 N N . ILE A 1 115 ? 2.585 12.208 10.697 1.00 71.38 115 ILE A N 1
ATOM 850 C CA . ILE A 1 115 ? 2.188 11.858 9.332 1.00 71.38 115 ILE A CA 1
ATOM 851 C C . ILE A 1 115 ? 1.914 13.116 8.498 1.00 71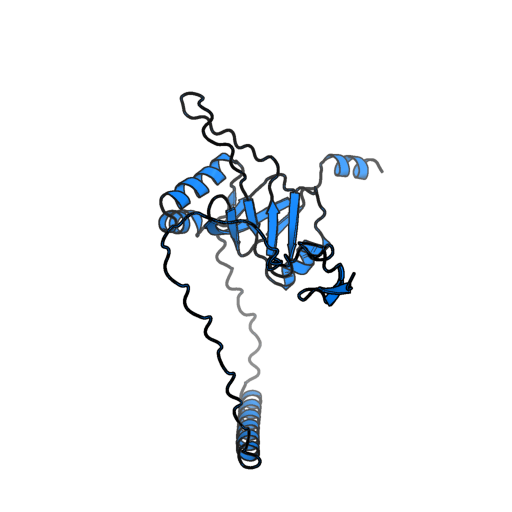.38 115 ILE A C 1
ATOM 853 O O . ILE A 1 115 ? 2.356 13.209 7.352 1.00 71.38 115 ILE A O 1
ATOM 857 N N . ILE A 1 116 ? 1.259 14.122 9.082 1.00 74.56 116 ILE A N 1
ATOM 858 C CA . ILE A 1 116 ? 1.068 15.422 8.423 1.00 74.56 116 ILE A CA 1
ATOM 859 C C . ILE A 1 116 ? 2.401 16.095 8.131 1.00 74.56 116 ILE A C 1
ATOM 861 O O . ILE A 1 116 ? 2.577 16.617 7.035 1.00 74.56 116 ILE A O 1
ATOM 865 N N . GLY A 1 117 ? 3.364 16.019 9.053 1.00 79.06 117 GLY A N 1
ATOM 866 C CA . GLY A 1 117 ? 4.713 16.523 8.807 1.00 79.06 117 GLY A CA 1
ATOM 867 C C . GLY A 1 117 ? 5.349 15.908 7.556 1.00 79.06 117 GLY A C 1
ATOM 868 O O . GLY A 1 117 ? 5.924 16.633 6.749 1.00 79.06 117 GLY A O 1
ATOM 869 N N . ILE A 1 118 ? 5.181 14.596 7.343 1.00 79.06 118 ILE A N 1
ATOM 870 C CA . ILE A 1 118 ? 5.656 13.921 6.122 1.00 79.06 118 ILE A CA 1
ATOM 871 C C . ILE A 1 118 ? 4.944 14.472 4.883 1.00 79.06 118 ILE A C 1
ATOM 873 O O . ILE A 1 118 ? 5.602 14.804 3.898 1.00 79.06 118 ILE A O 1
ATOM 877 N N . LEU A 1 119 ? 3.613 14.588 4.925 1.00 79.50 119 LEU A N 1
ATOM 878 C CA . LEU A 1 119 ? 2.831 15.098 3.796 1.00 79.50 119 LEU A CA 1
ATOM 879 C C . LEU A 1 119 ? 3.188 16.544 3.439 1.00 79.50 119 LEU A C 1
ATOM 881 O O . LEU A 1 119 ? 3.278 16.887 2.262 1.00 79.50 119 LEU A O 1
ATOM 885 N N . GLU A 1 120 ? 3.349 17.408 4.438 1.00 81.81 120 GLU A N 1
ATOM 886 C CA . GLU A 1 120 ? 3.717 18.805 4.228 1.00 81.81 120 GLU A CA 1
ATOM 887 C C . GLU A 1 120 ? 5.124 18.941 3.660 1.00 81.81 120 GLU A C 1
ATOM 889 O O . GLU A 1 120 ? 5.343 19.752 2.756 1.00 81.81 120 GLU A O 1
ATOM 894 N N . ASP A 1 121 ? 6.067 18.157 4.178 1.00 80.81 121 ASP A N 1
ATOM 895 C CA . ASP A 1 121 ? 7.437 18.148 3.686 1.00 80.81 121 ASP A CA 1
ATOM 896 C C . ASP A 1 121 ? 7.496 17.652 2.240 1.00 80.81 121 ASP A C 1
ATOM 898 O O . ASP A 1 121 ? 8.183 18.264 1.423 1.00 80.81 121 ASP A O 1
ATOM 902 N N . ASP A 1 122 ? 6.727 16.618 1.884 1.00 80.94 122 ASP A N 1
ATOM 903 C CA . ASP A 1 122 ? 6.685 16.108 0.512 1.00 80.94 122 ASP A CA 1
ATOM 904 C C . ASP A 1 122 ? 5.991 17.087 -0.452 1.00 80.94 122 ASP A C 1
ATOM 906 O O . ASP A 1 122 ? 6.527 17.381 -1.523 1.00 80.94 122 ASP A O 1
ATOM 910 N N . LYS A 1 123 ? 4.876 17.714 -0.033 1.00 81.62 123 LYS A N 1
ATOM 911 C CA . LYS A 1 123 ? 4.204 18.788 -0.796 1.00 81.62 123 LYS A CA 1
ATOM 912 C C . LYS A 1 123 ? 5.134 19.969 -1.078 1.00 81.62 123 LYS A C 1
ATOM 914 O O . LYS A 1 123 ? 5.032 20.582 -2.140 1.00 81.62 123 LYS A O 1
ATOM 919 N N . LYS A 1 124 ? 6.015 20.313 -0.133 1.00 85.38 124 LYS A N 1
ATOM 920 C CA . LYS A 1 124 ? 7.015 21.378 -0.304 1.00 85.38 124 LYS A CA 1
ATOM 921 C C . LYS A 1 124 ? 8.169 20.918 -1.193 1.00 85.38 124 LYS A C 1
ATOM 923 O O . LYS A 1 124 ? 8.604 21.678 -2.057 1.00 85.38 124 LYS A O 1
ATOM 928 N N . ASN A 1 125 ? 8.693 19.715 -0.956 1.00 85.81 125 ASN A N 1
ATOM 929 C CA . ASN A 1 125 ? 9.829 19.153 -1.675 1.00 85.81 125 ASN A CA 1
ATOM 930 C C . ASN A 1 125 ? 9.934 17.629 -1.471 1.00 85.81 125 ASN A C 1
ATOM 932 O O . ASN A 1 125 ? 10.549 17.157 -0.512 1.00 85.81 125 ASN A O 1
ATOM 936 N N . SER A 1 126 ? 9.425 16.859 -2.432 1.00 81.06 126 SER A N 1
ATOM 937 C CA . SER A 1 126 ? 9.432 15.392 -2.379 1.00 81.06 126 SER A CA 1
ATOM 938 C C . SER A 1 126 ? 10.829 14.763 -2.326 1.00 81.06 126 SER A C 1
ATOM 940 O O . SER A 1 126 ? 11.025 13.720 -1.701 1.00 81.06 126 SER A O 1
ATOM 942 N N . VAL A 1 127 ? 11.843 15.413 -2.910 1.00 83.62 127 VAL A N 1
ATOM 943 C CA . VAL A 1 127 ? 13.239 14.948 -2.824 1.00 83.62 127 VAL A CA 1
ATOM 944 C C . VAL A 1 127 ? 13.758 15.090 -1.395 1.00 83.62 127 VAL A C 1
ATOM 946 O O . VAL A 1 127 ? 14.347 14.151 -0.864 1.00 83.62 127 VAL A O 1
ATOM 949 N N . ALA A 1 128 ? 13.491 16.229 -0.752 1.00 81.31 128 ALA A N 1
ATOM 950 C CA . ALA A 1 128 ? 13.891 16.460 0.633 1.00 81.31 128 ALA A CA 1
ATOM 951 C C . ALA A 1 128 ? 13.136 15.545 1.605 1.00 81.31 128 ALA A C 1
ATOM 953 O O . ALA A 1 128 ? 13.737 15.037 2.549 1.00 81.31 128 ALA A O 1
ATOM 954 N N . ALA A 1 129 ? 11.849 15.282 1.362 1.00 77.06 129 ALA A N 1
ATOM 955 C CA . ALA A 1 129 ? 11.088 14.310 2.139 1.00 77.06 129 ALA A CA 1
ATOM 956 C C . ALA A 1 129 ? 11.680 12.901 1.996 1.00 77.06 129 ALA A C 1
ATOM 958 O O . ALA A 1 129 ? 11.926 12.233 2.997 1.00 77.06 129 ALA A O 1
ATOM 959 N N . LYS A 1 130 ? 12.012 12.465 0.776 1.00 82.31 130 LYS A N 1
ATOM 960 C CA . LYS A 1 130 ? 12.661 11.166 0.559 1.00 82.31 130 LYS A CA 1
ATOM 961 C C . LYS A 1 130 ? 14.035 11.070 1.224 1.00 82.31 130 LYS A C 1
ATOM 963 O O . LYS A 1 130 ? 14.350 10.034 1.796 1.00 82.31 130 LYS A O 1
ATOM 968 N N . GLU A 1 131 ? 14.840 12.127 1.194 1.00 84.00 131 GLU A N 1
ATOM 969 C CA . GLU A 1 131 ? 16.133 12.156 1.889 1.00 84.00 131 GLU A CA 1
ATOM 970 C C . GLU A 1 131 ? 15.959 12.117 3.417 1.00 84.00 131 GLU A C 1
ATOM 972 O O . GLU A 1 131 ? 16.685 11.409 4.115 1.00 84.00 131 GLU A O 1
ATOM 977 N N . LYS A 1 132 ? 14.948 12.822 3.935 1.00 83.50 132 LYS A N 1
ATOM 978 C CA . LYS A 1 132 ? 14.636 12.906 5.365 1.00 83.50 132 LYS A CA 1
ATOM 979 C C . LYS A 1 132 ? 14.003 11.631 5.926 1.00 83.50 132 LYS A C 1
ATOM 981 O O . LYS A 1 132 ? 14.276 11.291 7.073 1.00 83.50 132 LYS A O 1
ATOM 986 N N . TYR A 1 133 ? 13.148 10.951 5.162 1.00 80.81 133 TYR A N 1
ATOM 987 C CA . TYR A 1 133 ? 12.330 9.826 5.636 1.00 80.81 133 TYR A CA 1
ATOM 988 C C . TYR A 1 133 ? 12.719 8.469 5.041 1.00 80.81 133 TYR A C 1
ATOM 990 O O . TYR A 1 133 ? 12.493 7.451 5.683 1.00 80.81 133 TYR A O 1
ATOM 998 N N . GLY A 1 134 ? 13.373 8.436 3.878 1.00 76.50 134 GLY A N 1
ATOM 999 C CA . GLY A 1 134 ? 13.813 7.208 3.209 1.00 76.50 134 GLY A CA 1
ATOM 1000 C C . GLY A 1 134 ? 14.746 6.276 4.002 1.00 76.50 134 GLY A C 1
ATOM 1001 O O . GLY A 1 134 ? 14.659 5.065 3.788 1.00 76.50 134 GLY A O 1
ATOM 1002 N N . PRO A 1 135 ? 15.625 6.745 4.917 1.00 78.81 135 PRO A N 1
ATOM 1003 C CA . PRO A 1 135 ? 16.430 5.820 5.718 1.00 78.81 135 PRO A CA 1
ATOM 1004 C C . PRO A 1 135 ? 15.637 5.143 6.847 1.00 78.81 135 PRO A C 1
ATOM 1006 O O . PRO A 1 135 ? 16.139 4.183 7.430 1.00 78.81 135 PRO A O 1
ATOM 1009 N N . TYR A 1 136 ? 14.429 5.619 7.159 1.00 75.50 136 TYR A N 1
ATOM 1010 C CA . TYR A 1 136 ? 13.634 5.123 8.275 1.00 75.50 136 TYR A CA 1
ATOM 1011 C C . TYR A 1 136 ? 12.579 4.126 7.818 1.00 75.50 136 TYR A C 1
ATOM 1013 O O . TYR A 1 136 ? 11.934 4.295 6.781 1.00 75.50 136 TYR A O 1
ATOM 1021 N N . ARG A 1 137 ? 12.347 3.124 8.666 1.00 76.81 137 ARG A N 1
ATOM 1022 C CA . ARG A 1 137 ? 11.161 2.281 8.563 1.00 76.81 137 ARG A CA 1
ATOM 1023 C C . ARG A 1 137 ? 10.046 2.927 9.376 1.00 76.81 137 ARG A C 1
ATOM 1025 O O . ARG A 1 137 ? 10.216 3.170 10.572 1.00 76.81 137 ARG A O 1
ATOM 1032 N N . LEU A 1 138 ? 8.944 3.254 8.716 1.00 78.50 138 LEU A N 1
ATOM 1033 C CA . LEU A 1 138 ? 7.795 3.908 9.324 1.00 78.50 138 LEU A CA 1
ATOM 1034 C C . LEU A 1 138 ? 6.910 2.854 9.981 1.00 78.50 138 LEU A C 1
ATOM 1036 O O . LEU A 1 138 ? 6.487 1.906 9.323 1.00 78.50 138 LEU A O 1
ATOM 1040 N N . ARG A 1 139 ? 6.617 3.034 11.269 1.00 82.06 139 ARG A N 1
ATOM 1041 C CA . ARG A 1 139 ? 5.580 2.281 11.986 1.00 82.06 139 ARG A CA 1
ATOM 1042 C C . ARG A 1 139 ? 4.368 3.186 12.157 1.00 82.06 139 ARG A C 1
ATOM 1044 O O . ARG A 1 139 ? 4.483 4.209 12.829 1.00 82.06 139 ARG A O 1
ATOM 1051 N N . ILE A 1 140 ? 3.256 2.813 11.528 1.00 77.88 140 ILE A N 1
ATOM 1052 C CA . ILE A 1 140 ? 1.986 3.541 11.560 1.00 77.88 140 ILE A CA 1
ATOM 1053 C C . ILE A 1 140 ? 0.995 2.737 12.400 1.00 77.88 140 ILE A C 1
ATOM 1055 O O . ILE A 1 140 ? 0.553 1.656 12.006 1.00 77.88 140 ILE A O 1
ATOM 1059 N N . GLU A 1 141 ? 0.656 3.283 13.564 1.00 74.62 141 GLU A N 1
ATOM 1060 C CA . GLU A 1 141 ? -0.300 2.712 14.513 1.00 74.62 141 GLU A CA 1
ATOM 1061 C C . GLU A 1 141 ? -1.607 3.496 14.428 1.00 74.62 141 GLU A C 1
ATOM 1063 O O . GLU A 1 141 ? -1.786 4.514 15.091 1.00 74.62 141 GLU A O 1
ATOM 1068 N N . LEU A 1 142 ? -2.522 3.061 13.566 1.00 66.88 142 LEU A N 1
ATOM 1069 C CA . LEU A 1 142 ? -3.807 3.730 13.394 1.00 66.88 142 LEU A CA 1
ATOM 1070 C C . LEU A 1 142 ? -4.920 2.687 13.276 1.00 66.88 142 LEU A C 1
ATOM 1072 O O . LEU A 1 142 ? -4.713 1.660 12.629 1.00 66.88 142 LEU A O 1
ATOM 1076 N N . PRO A 1 143 ? -6.110 2.930 13.853 1.00 65.62 143 PRO A N 1
ATOM 1077 C CA . PRO A 1 143 ? -7.268 2.101 13.563 1.00 65.62 143 PRO A CA 1
ATOM 1078 C C . PRO A 1 143 ? -7.591 2.254 12.074 1.00 65.62 143 PRO A C 1
ATOM 1080 O O . PRO A 1 143 ? -7.957 3.336 11.627 1.00 65.62 143 PRO A O 1
ATOM 1083 N N . CYS A 1 144 ? -7.397 1.195 11.296 1.00 67.25 144 CYS A N 1
ATOM 1084 C CA . CYS A 1 144 ? -7.646 1.207 9.859 1.00 67.25 144 CYS A CA 1
ATOM 1085 C C . CYS A 1 144 ? -8.820 0.311 9.496 1.00 67.25 144 CYS A C 1
ATOM 1087 O O . CYS A 1 144 ? -9.053 -0.726 10.119 1.00 67.25 144 CYS A O 1
ATOM 1089 N N . THR A 1 145 ? -9.515 0.692 8.431 1.00 65.56 145 THR A N 1
ATOM 1090 C CA . THR A 1 145 ? -10.414 -0.185 7.697 1.00 65.56 145 THR A CA 1
ATOM 1091 C C . THR A 1 145 ? -9.729 -0.572 6.392 1.00 65.56 145 THR A C 1
ATOM 1093 O O . THR A 1 145 ? -9.140 0.237 5.679 1.00 65.56 145 THR A O 1
ATOM 1096 N N . ILE A 1 146 ? -9.727 -1.864 6.084 1.00 67.44 146 ILE A N 1
ATOM 1097 C CA . ILE A 1 146 ? -9.213 -2.315 4.793 1.00 67.44 146 ILE A CA 1
ATOM 1098 C C . ILE A 1 146 ? -10.314 -2.051 3.785 1.00 67.44 146 ILE A C 1
ATOM 1100 O O . ILE A 1 146 ? -11.351 -2.710 3.814 1.00 67.44 146 ILE A O 1
ATOM 1104 N N . ASP A 1 147 ? -10.083 -1.054 2.943 1.00 71.62 147 ASP A N 1
ATOM 1105 C CA . ASP A 1 147 ? -11.032 -0.626 1.921 1.00 71.62 147 ASP A CA 1
ATOM 1106 C C . ASP A 1 147 ? -10.974 -1.557 0.712 1.00 71.62 147 ASP A C 1
ATOM 1108 O O . ASP A 1 147 ? -11.989 -2.078 0.249 1.00 71.62 147 ASP A O 1
ATOM 1112 N N . TYR A 1 148 ? -9.762 -1.838 0.227 1.00 74.94 148 TYR A N 1
ATOM 1113 C CA . TYR A 1 148 ? -9.601 -2.576 -1.014 1.00 74.94 148 TYR A CA 1
ATOM 1114 C C . TYR A 1 148 ? -8.339 -3.432 -1.032 1.00 74.94 148 TYR A C 1
ATOM 1116 O O . TYR A 1 148 ? -7.234 -2.967 -0.754 1.00 74.94 148 TYR A O 1
ATOM 1124 N N . ILE A 1 149 ? -8.503 -4.690 -1.436 1.00 72.25 149 ILE A N 1
ATOM 1125 C CA . ILE A 1 149 ? -7.397 -5.612 -1.673 1.00 72.25 149 ILE A CA 1
ATOM 1126 C C . ILE A 1 149 ? -7.419 -6.043 -3.139 1.00 72.25 149 ILE A C 1
ATOM 1128 O O . ILE A 1 149 ? -8.471 -6.430 -3.651 1.00 72.25 149 ILE A O 1
ATOM 1132 N N . ASN A 1 150 ? -6.267 -6.002 -3.810 1.00 76.12 150 ASN A N 1
ATOM 1133 C CA . ASN A 1 150 ? -6.089 -6.619 -5.124 1.00 76.12 150 ASN A CA 1
ATOM 1134 C C . ASN A 1 150 ? -4.840 -7.500 -5.170 1.00 76.12 150 ASN A C 1
ATOM 1136 O O . ASN A 1 150 ? -4.138 -7.627 -4.176 1.00 76.12 150 ASN A O 1
ATOM 1140 N N . GLU A 1 151 ? -4.572 -8.080 -6.341 1.00 73.25 151 GLU A N 1
ATOM 1141 C CA . GLU A 1 151 ? -3.449 -8.994 -6.599 1.00 73.25 151 GLU A CA 1
ATOM 1142 C C . GLU A 1 151 ? -2.052 -8.350 -6.522 1.00 73.25 151 GLU A C 1
ATOM 1144 O O . GLU A 1 151 ? -1.070 -9.070 -6.621 1.00 73.25 151 GLU A O 1
ATOM 1149 N N . ASN A 1 152 ? -1.932 -7.028 -6.358 1.00 70.25 152 ASN A N 1
ATOM 1150 C CA . ASN A 1 152 ? -0.641 -6.325 -6.396 1.00 70.25 152 ASN A CA 1
ATOM 1151 C C . ASN A 1 152 ? -0.371 -5.446 -5.163 1.00 70.25 152 ASN A C 1
ATOM 1153 O O . ASN A 1 152 ? 0.770 -5.063 -4.915 1.00 70.25 152 ASN A O 1
ATOM 1157 N N . TYR A 1 153 ? -1.403 -5.035 -4.427 1.00 71.25 153 TYR A N 1
ATOM 1158 C CA . TYR A 1 153 ? -1.280 -4.174 -3.256 1.00 71.25 153 TYR A CA 1
ATOM 1159 C C . TYR A 1 153 ? -2.522 -4.244 -2.365 1.00 71.25 153 TYR A C 1
ATOM 1161 O O . TYR A 1 153 ? -3.623 -4.603 -2.794 1.00 71.25 153 TYR A O 1
ATOM 1169 N N . VAL A 1 154 ? -2.347 -3.815 -1.116 1.00 68.25 154 VAL A N 1
ATOM 1170 C CA . VAL A 1 154 ? -3.455 -3.598 -0.186 1.00 68.25 154 VAL A CA 1
ATOM 1171 C C . VAL A 1 154 ? -3.625 -2.100 0.003 1.00 68.25 154 VAL A C 1
ATOM 1173 O O . VAL A 1 154 ? -2.705 -1.387 0.412 1.00 68.25 154 VAL A O 1
ATOM 1176 N N . ARG A 1 155 ? -4.817 -1.605 -0.325 1.00 73.62 155 ARG A N 1
ATOM 1177 C CA . ARG A 1 155 ? -5.219 -0.241 -0.005 1.00 73.62 155 ARG A CA 1
ATOM 1178 C C . ARG A 1 155 ? -5.890 -0.246 1.354 1.00 73.62 155 ARG A C 1
ATOM 1180 O O . ARG A 1 155 ? -6.919 -0.891 1.556 1.00 73.62 155 ARG A O 1
ATOM 1187 N N . ILE A 1 156 ? -5.310 0.524 2.258 1.00 66.75 156 ILE A N 1
ATOM 1188 C CA . ILE A 1 156 ? -5.857 0.745 3.583 1.00 66.75 156 ILE A CA 1
ATOM 1189 C C . ILE A 1 156 ? -6.355 2.187 3.594 1.00 66.75 156 ILE A C 1
ATOM 1191 O O . ILE A 1 156 ? -5.563 3.132 3.520 1.00 66.75 156 ILE A O 1
ATOM 1195 N N . GLU A 1 157 ? -7.676 2.362 3.605 1.00 63.78 157 GLU A N 1
ATOM 1196 C CA . GLU A 1 157 ? -8.246 3.686 3.824 1.00 63.78 157 GLU A CA 1
ATOM 1197 C C . GLU A 1 157 ? -8.459 3.880 5.318 1.00 63.78 157 GLU A C 1
ATOM 1199 O O . GLU A 1 157 ? -8.855 2.985 6.061 1.00 63.78 157 GLU A O 1
ATOM 1204 N N . TYR A 1 158 ? -8.132 5.074 5.776 1.00 62.19 158 TYR A N 1
ATOM 1205 C CA . TYR A 1 158 ? -8.414 5.460 7.137 1.00 62.19 158 TYR A CA 1
ATOM 1206 C C . TYR A 1 158 ? -9.692 6.285 7.096 1.00 62.19 158 TYR A C 1
ATOM 1208 O O . TYR A 1 158 ? -9.650 7.473 6.779 1.00 62.19 158 TYR A O 1
ATOM 1216 N N . GLU A 1 159 ? -10.831 5.647 7.369 1.00 49.41 159 GLU A N 1
ATOM 1217 C CA . GLU A 1 159 ? -12.055 6.393 7.660 1.00 49.41 159 GLU A CA 1
ATOM 1218 C C . GLU A 1 159 ? -11.848 7.182 8.962 1.00 49.41 159 GLU A C 1
ATOM 1220 O O . GLU A 1 159 ? -11.365 6.653 9.964 1.00 49.41 159 GLU A O 1
ATOM 1225 N N . ASP A 1 160 ? -12.179 8.473 8.923 1.00 46.19 160 ASP A N 1
ATOM 1226 C CA . ASP A 1 160 ? -12.203 9.369 10.082 1.00 46.19 160 ASP A CA 1
ATOM 1227 C C . ASP A 1 160 ? -10.878 9.566 10.836 1.00 46.19 160 ASP A C 1
ATOM 1229 O O . ASP A 1 160 ? -10.868 9.876 12.031 1.00 46.19 160 ASP A O 1
ATOM 1233 N N . VAL A 1 161 ? -9.731 9.524 10.150 1.00 43.38 161 VAL A N 1
ATOM 1234 C CA . VAL A 1 161 ? -8.514 10.153 10.696 1.00 43.38 161 VAL A CA 1
ATOM 1235 C C . VAL A 1 161 ? -8.624 11.669 10.490 1.00 43.38 161 VAL A C 1
ATOM 1237 O O . VAL A 1 161 ? -7.929 12.289 9.690 1.00 43.38 161 VAL A O 1
ATOM 1240 N N . SER A 1 162 ? -9.557 12.289 11.222 1.00 35.75 162 SER A N 1
ATOM 1241 C CA . SER A 1 162 ? -9.637 13.739 11.368 1.00 35.75 162 SER A CA 1
ATOM 1242 C C . SER A 1 162 ? -8.478 14.183 12.252 1.00 35.75 162 SER A C 1
ATOM 1244 O O . SER A 1 162 ? -8.557 14.179 13.483 1.00 35.75 162 SER A O 1
ATOM 1246 N N . ILE A 1 163 ? -7.359 14.514 11.626 1.00 34.12 163 ILE A N 1
ATOM 1247 C CA . ILE A 1 163 ? -6.205 15.025 12.348 1.00 34.12 163 ILE A CA 1
ATOM 1248 C C . ILE A 1 163 ? -6.446 16.508 12.604 1.00 34.12 163 ILE A C 1
ATOM 1250 O O . ILE A 1 163 ? -6.225 17.347 11.735 1.00 34.12 163 ILE A O 1
ATOM 1254 N N . ASN A 1 164 ? -6.922 16.840 13.800 1.00 30.33 164 ASN A N 1
ATOM 1255 C CA . ASN A 1 164 ? -7.023 18.231 14.221 1.00 30.33 164 ASN A CA 1
ATOM 1256 C C . ASN A 1 164 ? -5.612 18.763 14.489 1.00 30.33 164 ASN A C 1
ATOM 1258 O O . ASN A 1 164 ? -5.048 18.528 15.555 1.00 30.33 164 ASN A O 1
ATOM 1262 N N . VAL A 1 165 ? -5.033 19.456 13.510 1.00 29.42 165 VAL A N 1
ATOM 1263 C CA . VAL A 1 165 ? -3.828 20.266 13.715 1.00 29.42 165 VAL A CA 1
ATOM 1264 C C . VAL A 1 165 ? -4.281 21.694 13.979 1.00 29.42 165 VAL A C 1
ATOM 1266 O O . VAL A 1 165 ? -4.780 22.362 13.070 1.00 29.42 165 VAL A O 1
ATOM 1269 N N . SER A 1 166 ? -4.156 22.133 15.230 1.00 27.48 166 SER A N 1
ATOM 1270 C CA . SER A 1 166 ? -4.249 23.544 15.592 1.00 27.48 166 SER A CA 1
ATOM 1271 C C . SER A 1 166 ? -2.867 24.190 15.510 1.00 27.48 166 SER A C 1
ATOM 1273 O O . SER A 1 166 ? -1.859 23.589 15.887 1.00 27.48 166 SER A O 1
ATOM 1275 N N . ASP A 1 167 ? -2.813 25.412 14.981 1.00 32.97 167 ASP A N 1
ATOM 1276 C CA . ASP A 1 167 ? -1.645 26.276 15.139 1.00 32.97 167 ASP A CA 1
ATOM 1277 C C . ASP A 1 167 ? -1.613 26.896 16.550 1.00 32.97 167 ASP A C 1
ATOM 1279 O O . ASP A 1 167 ? -2.493 26.659 17.379 1.00 32.97 167 ASP A O 1
ATOM 1283 N N . GLU A 1 168 ? -0.614 27.739 16.826 1.00 31.39 168 GLU A N 1
ATOM 1284 C CA . GLU A 1 168 ? -0.484 28.483 18.093 1.00 31.3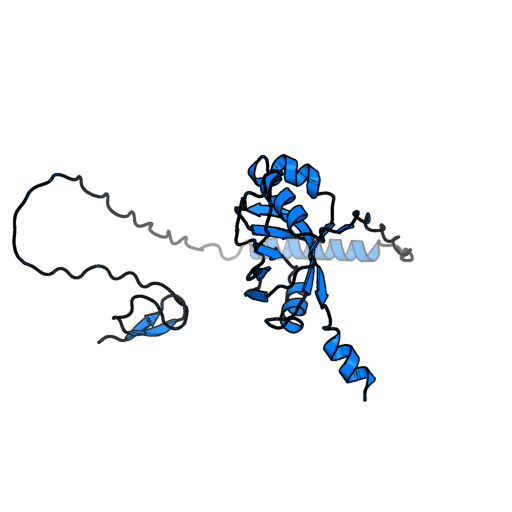9 168 GLU A CA 1
ATOM 1285 C C . GLU A 1 168 ? -1.688 29.408 18.397 1.00 31.39 168 GLU A C 1
ATOM 1287 O O . GLU A 1 168 ? -1.769 29.970 19.489 1.00 31.39 168 GLU A O 1
ATOM 1292 N N . ASN A 1 169 ? -2.629 29.559 17.455 1.00 38.84 169 ASN A N 1
ATOM 1293 C CA . ASN A 1 169 ? -3.820 30.398 17.554 1.00 38.84 169 ASN A CA 1
ATOM 1294 C C . ASN A 1 169 ? -5.137 29.597 17.582 1.00 38.84 169 ASN A C 1
ATOM 1296 O O . ASN A 1 169 ? -6.203 30.202 17.440 1.00 38.84 169 ASN A O 1
ATOM 1300 N N . ASP A 1 170 ? -5.094 28.268 17.751 1.00 35.03 170 ASP A N 1
ATOM 1301 C CA . ASP A 1 170 ? -6.276 27.388 17.752 1.00 35.03 170 ASP A CA 1
ATOM 1302 C C . ASP A 1 170 ? -7.132 27.468 16.465 1.00 35.03 170 ASP A C 1
ATOM 1304 O O . ASP A 1 170 ? -8.328 27.154 16.468 1.00 35.03 170 ASP A O 1
ATOM 1308 N N . GLN A 1 171 ? -6.542 27.845 15.322 1.00 30.84 171 GLN A N 1
ATOM 1309 C CA . GLN A 1 171 ? -7.222 27.729 14.031 1.00 30.84 171 GLN A CA 1
ATOM 1310 C C . GLN A 1 171 ? -7.072 26.313 13.461 1.00 30.84 171 GLN A C 1
ATOM 1312 O O . GLN A 1 171 ? -5.974 25.854 13.156 1.00 30.84 171 GLN A O 1
ATOM 1317 N N . TYR A 1 172 ? -8.206 25.626 13.280 1.00 38.03 172 TYR A N 1
ATOM 1318 C CA . TYR A 1 172 ? -8.295 24.332 12.595 1.00 38.03 172 TYR A CA 1
ATOM 1319 C C . TYR A 1 172 ? -7.860 24.480 11.133 1.00 38.03 172 TYR A C 1
ATOM 1321 O O . TYR A 1 172 ? -8.556 25.126 10.347 1.00 38.03 172 TYR A O 1
ATOM 1329 N N . LEU A 1 173 ? -6.720 23.892 10.763 1.00 35.12 173 LEU A N 1
ATOM 1330 C CA . LEU A 1 173 ? -6.126 24.134 9.446 1.00 35.12 173 LEU A CA 1
ATOM 1331 C C . LEU A 1 173 ? -6.522 23.113 8.374 1.00 35.12 173 LEU A C 1
ATOM 1333 O O . LEU A 1 173 ? -6.694 23.524 7.231 1.00 35.12 173 LEU A O 1
ATOM 1337 N N . TYR A 1 174 ? -6.726 21.828 8.688 1.00 41.50 174 TYR A N 1
ATOM 1338 C CA . TYR A 1 174 ? -7.077 20.827 7.671 1.00 41.50 174 TYR A CA 1
ATOM 1339 C C . TYR A 1 174 ? -7.875 19.645 8.233 1.00 41.50 174 TYR A C 1
ATOM 1341 O O . TYR A 1 174 ? -7.489 19.033 9.221 1.00 41.50 174 TYR A O 1
ATOM 1349 N N . THR A 1 175 ? -8.945 19.273 7.529 1.00 44.41 175 THR A N 1
ATOM 1350 C CA . THR A 1 175 ? -9.426 17.887 7.487 1.00 44.41 175 THR A CA 1
ATOM 1351 C C . THR A 1 175 ? -8.974 17.355 6.134 1.00 44.41 175 THR A C 1
ATOM 1353 O O . THR A 1 175 ? -9.251 17.966 5.102 1.00 44.41 175 THR A O 1
ATOM 1356 N N . SER A 1 176 ? -8.164 16.304 6.112 1.00 54.84 176 SER A N 1
ATOM 1357 C CA . SER A 1 176 ? -7.773 15.685 4.850 1.00 54.84 176 SER A CA 1
ATOM 1358 C C . SER A 1 176 ? -7.919 14.189 4.972 1.00 54.84 176 SER A C 1
ATOM 1360 O O . SER A 1 176 ? -7.360 13.612 5.902 1.00 54.84 176 SER A O 1
ATOM 1362 N N . ASP A 1 177 ? -8.607 13.594 4.003 1.00 69.44 177 ASP A N 1
ATOM 1363 C CA . ASP A 1 177 ? -8.671 12.152 3.797 1.00 69.44 177 ASP A CA 1
ATOM 1364 C C . ASP A 1 177 ? -7.252 11.637 3.526 1.00 69.44 177 ASP A C 1
ATOM 1366 O O . ASP A 1 177 ? -6.762 11.646 2.390 1.00 69.44 177 ASP A O 1
ATOM 1370 N N . LEU A 1 178 ? -6.547 11.279 4.596 1.00 72.62 178 LEU A N 1
ATOM 1371 C CA . LEU A 1 178 ? -5.232 10.668 4.532 1.00 72.62 178 LEU A CA 1
ATOM 1372 C C . LEU A 1 178 ? -5.408 9.203 4.132 1.00 72.62 178 LEU A C 1
ATOM 1374 O O . LEU A 1 178 ? -6.169 8.461 4.749 1.00 72.62 178 LEU A O 1
ATOM 1378 N N . ARG A 1 179 ? -4.655 8.770 3.124 1.00 80.94 179 ARG A N 1
ATOM 1379 C CA . ARG A 1 179 ? -4.637 7.378 2.666 1.00 80.94 179 ARG A CA 1
ATOM 1380 C C . ARG A 1 179 ? -3.236 6.807 2.825 1.00 80.94 179 ARG A C 1
ATOM 1382 O O . ARG A 1 179 ? -2.259 7.506 2.558 1.00 80.94 179 ARG A O 1
ATOM 1389 N N . VAL A 1 180 ? -3.124 5.539 3.214 1.00 80.81 180 VAL A N 1
ATOM 1390 C CA . VAL A 1 180 ? -1.843 4.821 3.166 1.00 80.81 180 VAL A CA 1
ATOM 1391 C C . VAL A 1 180 ? -2.005 3.604 2.268 1.00 80.81 180 VAL A C 1
ATOM 1393 O O . VAL A 1 180 ? -2.860 2.748 2.474 1.00 80.81 180 VAL A O 1
ATOM 1396 N N . CYS A 1 181 ? -1.168 3.534 1.246 1.00 84.50 181 CYS A N 1
ATOM 1397 C CA . CYS A 1 181 ? -1.076 2.405 0.341 1.00 84.50 181 CYS A CA 1
ATOM 1398 C C . CYS A 1 181 ? 0.170 1.602 0.704 1.00 84.50 181 CYS A C 1
ATOM 1400 O O . CYS A 1 181 ? 1.283 2.126 0.649 1.00 84.50 181 CYS A O 1
ATOM 1402 N N . ALA A 1 182 ? -0.020 0.335 1.054 1.00 85.62 182 ALA A N 1
ATOM 1403 C CA . ALA A 1 182 ? 1.063 -0.580 1.372 1.00 85.62 182 ALA A CA 1
ATOM 1404 C C . ALA A 1 182 ? 1.246 -1.574 0.219 1.00 85.62 182 ALA A C 1
ATOM 1406 O O . ALA A 1 182 ? 0.320 -2.308 -0.142 1.00 85.62 182 ALA A O 1
ATOM 1407 N N . TYR A 1 183 ? 2.443 -1.585 -0.369 1.00 85.69 183 TYR A N 1
ATOM 1408 C CA . TYR A 1 183 ? 2.836 -2.594 -1.347 1.00 85.69 183 TYR A CA 1
ATOM 1409 C C . TYR A 1 183 ? 3.439 -3.800 -0.627 1.00 85.69 183 TYR A C 1
ATOM 1411 O O . TYR A 1 183 ? 4.327 -3.655 0.220 1.00 85.69 183 TYR A O 1
ATOM 1419 N N . TYR A 1 184 ? 2.946 -4.979 -0.992 1.00 82.25 184 TYR A N 1
ATOM 1420 C CA . TYR A 1 184 ? 3.405 -6.271 -0.500 1.00 82.25 184 TYR A CA 1
ATOM 1421 C C . TYR A 1 184 ? 3.947 -7.078 -1.678 1.00 82.25 184 TYR A C 1
ATOM 1423 O O . TYR A 1 184 ? 3.451 -6.943 -2.794 1.00 82.25 184 TYR A O 1
ATOM 1431 N N . GLU A 1 185 ? 4.952 -7.913 -1.427 1.00 80.69 185 GLU A N 1
ATOM 1432 C CA . GLU A 1 185 ? 5.396 -8.916 -2.399 1.00 80.69 185 GLU A CA 1
ATOM 1433 C C . GLU A 1 185 ? 4.332 -10.027 -2.543 1.00 80.69 185 GLU A C 1
ATOM 1435 O O . GLU A 1 185 ? 3.529 -10.249 -1.629 1.00 80.69 185 GLU A O 1
ATOM 1440 N N . ASP A 1 186 ? 4.301 -10.717 -3.691 1.00 78.56 186 ASP A N 1
ATOM 1441 C CA . ASP A 1 186 ? 3.257 -11.696 -4.060 1.00 78.56 186 ASP A CA 1
ATOM 1442 C C . ASP A 1 186 ? 3.033 -12.797 -3.000 1.00 78.56 186 ASP A C 1
ATOM 1444 O O . ASP A 1 186 ? 1.916 -13.287 -2.789 1.00 78.56 186 ASP A O 1
ATOM 1448 N N .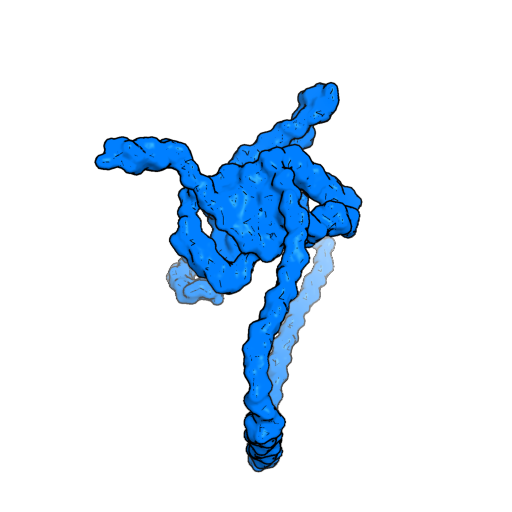 ASP A 1 187 ? 4.101 -13.212 -2.320 1.00 81.44 187 ASP A N 1
ATOM 1449 C CA . ASP A 1 187 ? 4.072 -14.225 -1.268 1.00 81.44 187 ASP A CA 1
ATOM 1450 C C . ASP A 1 187 ? 3.449 -13.695 0.034 1.00 81.44 187 ASP A C 1
ATOM 1452 O O . ASP A 1 187 ? 2.680 -14.404 0.691 1.00 81.44 187 ASP A O 1
ATOM 1456 N N . GLN A 1 188 ? 3.706 -12.432 0.374 1.00 79.75 188 GLN A N 1
ATOM 1457 C CA . GLN A 1 188 ? 3.104 -11.762 1.522 1.00 79.75 188 GLN A CA 1
ATOM 1458 C C . GLN A 1 188 ? 1.650 -11.388 1.277 1.00 79.75 188 GLN A C 1
ATOM 1460 O O . GLN A 1 188 ? 0.834 -11.478 2.193 1.00 79.75 188 GLN A O 1
ATOM 1465 N N . LEU A 1 189 ? 1.295 -11.021 0.049 1.00 79.56 189 LEU A N 1
ATOM 1466 C CA . LEU A 1 189 ? -0.053 -10.589 -0.283 1.00 79.56 189 LEU A CA 1
ATOM 1467 C C . LEU A 1 189 ? -1.096 -11.664 0.041 1.00 79.56 189 LEU A C 1
ATOM 1469 O O . LEU A 1 189 ? -2.098 -11.367 0.687 1.00 79.56 189 LEU A O 1
ATOM 1473 N N . ASN A 1 190 ? -0.813 -12.920 -0.314 1.00 79.69 190 ASN A N 1
ATOM 1474 C CA . ASN A 1 190 ? -1.676 -14.058 0.009 1.00 79.69 190 ASN A CA 1
ATOM 1475 C C . ASN A 1 190 ? -1.860 -14.238 1.523 1.00 79.69 190 ASN A C 1
ATOM 1477 O O . ASN A 1 190 ? -2.935 -14.615 1.993 1.00 79.69 190 ASN A O 1
ATOM 1481 N N . PHE A 1 191 ? -0.812 -13.984 2.306 1.00 80.12 191 PHE A N 1
ATOM 1482 C CA . PHE A 1 191 ? -0.899 -14.037 3.761 1.00 80.12 191 PHE A CA 1
ATOM 1483 C C . PHE A 1 191 ? -1.782 -12.902 4.298 1.00 80.12 191 PHE A C 1
ATOM 1485 O O . PHE A 1 191 ? -2.692 -13.159 5.087 1.00 80.12 191 PHE A O 1
ATOM 1492 N N . VAL A 1 192 ? -1.578 -11.676 3.808 1.00 78.06 192 VAL A N 1
ATOM 1493 C CA . VAL A 1 192 ? -2.348 -10.487 4.198 1.00 78.06 192 VAL A CA 1
ATOM 1494 C C . VAL A 1 192 ? -3.838 -10.674 3.888 1.00 78.06 192 VAL A C 1
ATOM 1496 O O . VAL A 1 192 ? -4.678 -10.496 4.768 1.00 78.06 192 VAL A O 1
ATOM 1499 N N . THR A 1 193 ? -4.175 -11.115 2.671 1.00 77.81 193 THR A N 1
ATOM 1500 C CA . THR A 1 193 ? -5.566 -11.329 2.230 1.00 77.81 193 THR A CA 1
ATOM 1501 C C . THR A 1 193 ? -6.317 -12.361 3.058 1.00 77.81 193 THR A C 1
ATOM 1503 O O . THR A 1 193 ? -7.528 -12.255 3.213 1.00 77.81 193 THR A O 1
ATOM 1506 N N . ASN A 1 194 ? -5.618 -13.379 3.566 1.00 82.31 194 ASN A N 1
ATOM 1507 C CA . ASN A 1 194 ? -6.248 -14.471 4.306 1.00 82.31 194 ASN A CA 1
ATOM 1508 C C . ASN A 1 194 ? -6.406 -14.167 5.802 1.00 82.31 194 ASN A C 1
ATOM 1510 O O . ASN A 1 194 ? -7.267 -14.758 6.450 1.00 82.31 194 ASN A O 1
ATOM 1514 N N . GLN A 1 195 ? -5.564 -13.292 6.359 1.00 82.00 195 GLN A N 1
ATOM 1515 C CA . GLN A 1 195 ? -5.536 -13.000 7.797 1.00 82.00 195 GLN A CA 1
ATOM 1516 C C . GLN A 1 195 ? -6.354 -11.770 8.181 1.00 82.00 195 GLN A C 1
ATOM 1518 O O . GLN A 1 195 ? -6.815 -11.678 9.317 1.00 82.00 195 GLN A O 1
ATOM 1523 N N . LEU A 1 196 ? -6.523 -10.822 7.260 1.00 78.94 196 LEU A N 1
ATOM 1524 C CA . LEU A 1 196 ? -7.151 -9.555 7.583 1.00 78.94 196 LEU A CA 1
ATOM 1525 C C . LEU A 1 196 ? -8.647 -9.530 7.268 1.00 78.94 196 LEU A C 1
ATOM 1527 O O . LEU A 1 196 ? -9.086 -9.891 6.178 1.00 78.94 196 LEU A O 1
ATOM 1531 N N . GLN A 1 197 ? -9.431 -9.050 8.231 1.00 76.38 197 GLN A N 1
ATOM 1532 C CA . GLN A 1 197 ? -10.867 -8.827 8.091 1.00 76.38 197 GLN A CA 1
ATOM 1533 C C . GLN A 1 197 ? -11.194 -7.330 8.079 1.00 76.38 197 GLN A C 1
ATOM 1535 O O . GLN A 1 197 ? -10.513 -6.514 8.702 1.00 76.38 197 GLN A O 1
ATOM 1540 N N . SER A 1 198 ? -12.275 -6.961 7.387 1.00 71.38 198 SER A N 1
ATOM 1541 C CA . SER A 1 198 ? -12.803 -5.593 7.427 1.00 71.38 198 SER A CA 1
ATOM 1542 C C . SER A 1 198 ? -13.131 -5.176 8.872 1.00 71.38 198 SER A C 1
ATOM 1544 O O . SER A 1 198 ? -13.737 -5.942 9.623 1.00 71.38 198 SER A O 1
ATOM 1546 N N . GLY A 1 199 ? -12.704 -3.973 9.275 1.00 70.56 199 GLY A N 1
ATOM 1547 C CA . GLY A 1 199 ? -12.887 -3.431 10.631 1.00 70.56 199 GLY A CA 1
ATOM 1548 C C . GLY A 1 199 ? -11.887 -3.914 11.694 1.00 70.56 199 GLY A C 1
ATOM 1549 O O . GLY A 1 199 ? -12.056 -3.602 12.878 1.00 70.56 199 GLY A O 1
ATOM 1550 N N . GLN A 1 200 ? -10.860 -4.675 11.309 1.00 76.25 200 GLN A N 1
ATOM 1551 C CA . GLN A 1 200 ? -9.786 -5.114 12.199 1.00 76.25 200 GLN A CA 1
ATOM 1552 C C . GLN A 1 200 ? -8.708 -4.031 12.343 1.00 76.25 200 GLN A C 1
ATOM 1554 O O . GLN A 1 200 ? -8.265 -3.460 11.353 1.00 76.25 200 GLN A O 1
ATOM 1559 N N . GLN A 1 201 ? -8.255 -3.766 13.573 1.00 78.12 201 GLN A N 1
ATOM 1560 C CA . GLN A 1 201 ? -7.135 -2.849 13.797 1.00 78.12 201 GLN A CA 1
ATOM 1561 C C . GLN A 1 201 ? -5.819 -3.532 13.427 1.00 78.12 201 GLN A C 1
ATOM 1563 O O . GLN A 1 201 ? -5.514 -4.619 13.928 1.00 78.12 201 GLN A O 1
ATOM 1568 N N . VAL A 1 202 ? -5.036 -2.878 12.573 1.00 81.19 202 VAL A N 1
ATOM 1569 C CA . VAL A 1 202 ? -3.716 -3.354 12.162 1.00 81.19 202 VAL A CA 1
ATOM 1570 C C . VAL A 1 202 ? -2.681 -2.247 12.297 1.00 81.19 202 VAL A C 1
ATOM 1572 O O . VAL A 1 202 ? -2.970 -1.069 12.107 1.00 81.19 202 VAL A O 1
ATOM 1575 N N . ILE A 1 203 ? -1.459 -2.634 12.632 1.00 83.56 203 ILE A N 1
ATOM 1576 C CA . ILE A 1 203 ? -0.284 -1.768 12.588 1.00 83.56 203 ILE A CA 1
ATOM 1577 C C . ILE A 1 203 ? 0.425 -2.076 11.282 1.00 83.56 203 ILE A C 1
ATOM 1579 O O . ILE A 1 203 ? 0.717 -3.238 11.008 1.00 83.56 203 ILE A O 1
ATOM 1583 N N . VAL A 1 204 ? 0.720 -1.051 10.488 1.00 84.56 204 VAL A N 1
ATOM 1584 C CA . VAL A 1 204 ? 1.460 -1.205 9.231 1.00 84.56 204 VAL A CA 1
ATOM 1585 C C . VAL A 1 204 ? 2.868 -0.670 9.432 1.00 84.56 204 VAL A C 1
ATOM 1587 O O . VAL A 1 204 ? 3.064 0.446 9.911 1.00 84.56 204 VAL A O 1
ATOM 1590 N N . ILE A 1 205 ? 3.860 -1.478 9.071 1.00 85.94 205 ILE A N 1
ATOM 1591 C CA . ILE A 1 205 ? 5.277 -1.148 9.192 1.00 85.94 205 ILE A CA 1
ATOM 1592 C C . ILE A 1 205 ? 5.903 -1.267 7.812 1.00 85.94 205 ILE A C 1
ATOM 1594 O O . ILE A 1 205 ? 5.972 -2.363 7.272 1.00 85.94 205 ILE A O 1
ATOM 1598 N N . GLY A 1 206 ? 6.389 -0.172 7.243 1.00 87.25 206 GLY A N 1
ATOM 1599 C CA . GLY A 1 206 ? 6.931 -0.171 5.886 1.00 87.25 206 GLY A CA 1
ATOM 1600 C C . GLY A 1 206 ? 8.011 0.877 5.684 1.00 87.25 206 GLY A C 1
ATOM 1601 O O . GLY A 1 206 ? 8.160 1.809 6.472 1.00 87.25 206 GLY A O 1
ATOM 1602 N N . ASP A 1 207 ? 8.787 0.707 4.626 1.00 86.44 207 ASP A N 1
ATOM 1603 C CA . ASP A 1 207 ? 9.738 1.708 4.170 1.00 86.44 207 ASP A CA 1
ATOM 1604 C C . ASP A 1 207 ? 8.990 2.811 3.413 1.00 86.44 207 ASP A C 1
ATOM 1606 O O . ASP A 1 207 ? 8.105 2.542 2.598 1.00 86.44 207 ASP A O 1
ATOM 1610 N N . TYR A 1 208 ? 9.341 4.070 3.677 1.00 85.06 208 TYR A N 1
ATOM 1611 C CA . TYR A 1 208 ? 8.771 5.199 2.948 1.00 85.06 208 TYR A CA 1
ATOM 1612 C C . TYR A 1 208 ? 9.171 5.150 1.468 1.00 85.06 208 TYR A C 1
ATOM 1614 O O . TYR A 1 208 ? 10.362 5.215 1.155 1.00 85.06 208 TYR A O 1
ATOM 1622 N N . TYR A 1 209 ? 8.188 5.119 0.562 1.00 85.81 209 TYR A N 1
ATOM 1623 C CA . TYR A 1 209 ? 8.449 5.124 -0.876 1.00 85.81 209 TYR A CA 1
ATOM 1624 C C . TYR A 1 209 ? 8.264 6.525 -1.486 1.00 85.81 209 TYR A C 1
ATOM 1626 O O . TYR A 1 209 ? 9.233 7.121 -1.972 1.00 85.81 209 TYR A O 1
ATOM 1634 N N . TYR A 1 210 ? 7.039 7.066 -1.450 1.00 86.31 210 TYR A N 1
ATOM 1635 C CA . TYR A 1 210 ? 6.708 8.440 -1.866 1.00 86.31 210 TYR A CA 1
ATOM 1636 C C . TYR A 1 210 ? 5.318 8.868 -1.372 1.00 86.31 210 TYR A C 1
ATOM 1638 O O . TYR A 1 210 ? 4.532 8.046 -0.897 1.00 86.31 210 TYR A O 1
ATOM 1646 N N . VAL A 1 211 ? 4.985 10.149 -1.548 1.00 84.38 211 VAL A N 1
ATOM 1647 C CA . VAL A 1 211 ? 3.632 10.687 -1.355 1.00 84.38 211 VAL A CA 1
ATOM 1648 C C . VAL A 1 211 ? 3.065 11.175 -2.682 1.00 84.38 211 VAL A C 1
ATOM 1650 O O . VAL A 1 211 ? 3.762 11.741 -3.521 1.00 84.38 211 VAL A O 1
ATOM 1653 N N . ASN A 1 212 ? 1.768 10.957 -2.887 1.00 83.31 212 ASN A N 1
ATOM 1654 C CA . ASN A 1 212 ? 1.017 11.598 -3.960 1.00 83.31 212 ASN A CA 1
ATOM 1655 C C . ASN A 1 212 ? -0.297 12.143 -3.406 1.00 83.31 212 ASN A C 1
ATOM 1657 O O . ASN A 1 212 ? -1.124 11.391 -2.888 1.00 83.31 212 ASN A O 1
ATOM 1661 N N . ALA A 1 213 ? -0.480 13.458 -3.521 1.00 85.31 213 ALA A N 1
ATOM 1662 C CA . ALA A 1 213 ? -1.596 14.198 -2.945 1.00 85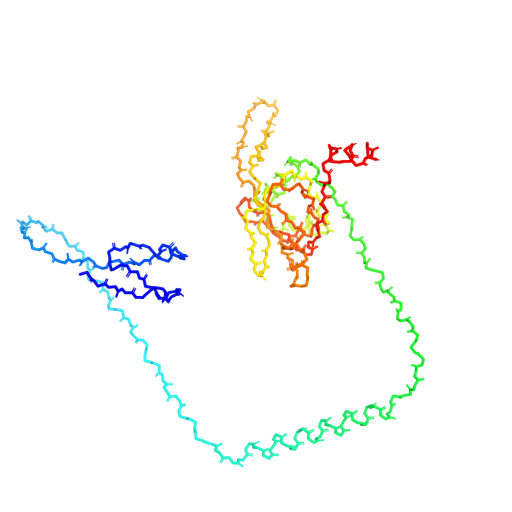.31 213 ALA A CA 1
ATOM 1663 C C . ALA A 1 213 ? -1.717 13.990 -1.422 1.00 85.31 213 ALA A C 1
ATOM 1665 O O . ALA A 1 213 ? -0.935 14.564 -0.666 1.00 85.31 213 ALA A O 1
ATOM 1666 N N . ASN A 1 214 ? -2.687 13.187 -0.980 1.00 82.75 214 ASN A N 1
ATOM 1667 C CA . ASN A 1 214 ? -2.901 12.826 0.426 1.00 82.75 214 ASN A CA 1
ATOM 1668 C C . ASN A 1 214 ? -2.678 11.321 0.667 1.00 82.75 214 ASN A C 1
ATOM 1670 O O . ASN A 1 214 ? -3.166 10.768 1.647 1.00 82.75 214 ASN A O 1
ATOM 1674 N N . THR A 1 215 ? -1.999 10.635 -0.257 1.00 83.00 215 THR A N 1
ATOM 1675 C CA . THR A 1 215 ? -1.705 9.202 -0.164 1.00 83.00 215 THR A CA 1
ATOM 1676 C C . THR A 1 215 ? -0.222 8.974 0.083 1.00 83.00 215 THR A C 1
ATOM 1678 O O . THR A 1 215 ? 0.608 9.420 -0.710 1.00 83.00 215 THR A O 1
ATOM 1681 N N . ILE A 1 216 ? 0.105 8.259 1.155 1.00 85.31 216 ILE A N 1
ATOM 1682 C CA . ILE A 1 216 ? 1.458 7.794 1.468 1.00 85.31 216 ILE A CA 1
ATOM 1683 C C . ILE A 1 216 ? 1.616 6.389 0.909 1.00 85.31 216 ILE A C 1
ATOM 1685 O O . ILE A 1 216 ? 0.787 5.525 1.175 1.00 85.31 216 ILE A O 1
ATOM 1689 N N . TYR A 1 217 ? 2.682 6.157 0.156 1.00 87.31 217 TYR A N 1
ATOM 1690 C CA . TYR A 1 217 ? 3.017 4.845 -0.372 1.00 87.31 217 TYR A CA 1
ATOM 1691 C C . TYR A 1 217 ? 4.182 4.258 0.419 1.00 87.31 217 TYR A C 1
ATOM 1693 O O . TYR A 1 217 ? 5.221 4.904 0.582 1.00 87.31 217 TYR A O 1
ATOM 1701 N N . LEU A 1 218 ? 3.992 3.033 0.899 1.00 87.62 218 LEU A N 1
ATOM 1702 C CA . LEU A 1 218 ? 4.984 2.258 1.631 1.00 87.62 218 LEU A CA 1
ATOM 1703 C C . LEU A 1 218 ? 5.404 1.028 0.817 1.00 87.62 218 LEU A C 1
ATOM 1705 O O . LEU A 1 218 ? 4.566 0.388 0.180 1.00 87.62 218 LEU A O 1
ATOM 1709 N N . GLU A 1 219 ? 6.687 0.688 0.865 1.00 90.12 219 GLU A N 1
ATOM 1710 C CA . GLU A 1 219 ? 7.260 -0.546 0.312 1.00 90.12 219 GLU A CA 1
ATOM 1711 C C . GLU A 1 219 ? 7.814 -1.438 1.437 1.00 90.12 219 GLU A C 1
ATOM 1713 O O . GLU A 1 219 ? 7.941 -0.995 2.579 1.00 90.12 219 GLU A O 1
ATOM 1718 N N . ASN A 1 220 ? 8.128 -2.706 1.148 1.00 89.50 220 ASN A N 1
ATOM 1719 C CA . ASN A 1 220 ? 8.648 -3.665 2.141 1.00 89.50 220 ASN A CA 1
ATOM 1720 C C . ASN A 1 220 ? 7.776 -3.747 3.413 1.00 89.50 220 ASN A C 1
ATOM 1722 O O . ASN A 1 22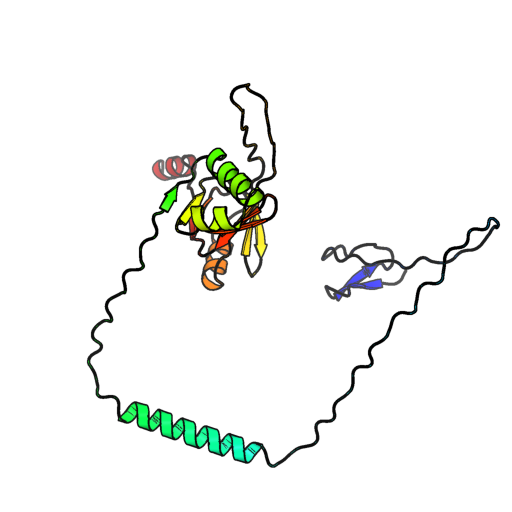0 ? 8.273 -3.753 4.552 1.00 89.50 220 ASN A O 1
ATOM 1726 N N . CYS A 1 221 ? 6.458 -3.741 3.207 1.00 87.00 221 CYS A N 1
ATOM 1727 C CA . CYS A 1 221 ? 5.489 -3.635 4.283 1.00 87.00 221 CYS A CA 1
ATOM 1728 C C . CYS A 1 221 ? 5.363 -4.952 5.052 1.00 87.00 221 CYS A C 1
ATOM 1730 O O . CYS A 1 221 ? 5.287 -6.024 4.476 1.00 87.00 221 CYS A O 1
ATOM 1732 N N . SER A 1 222 ? 5.257 -4.861 6.368 1.00 88.06 222 SER A N 1
ATOM 1733 C CA . SER A 1 222 ? 4.783 -5.914 7.263 1.00 88.06 222 SER A CA 1
ATOM 1734 C C . SER A 1 222 ? 3.623 -5.363 8.085 1.00 88.06 222 SER A C 1
ATOM 1736 O O . SER A 1 222 ? 3.505 -4.147 8.241 1.00 88.06 222 SER A O 1
ATOM 1738 N N . PHE A 1 223 ? 2.767 -6.227 8.619 1.00 85.69 223 PHE A N 1
ATOM 1739 C CA . PHE A 1 223 ? 1.662 -5.798 9.470 1.00 85.69 223 PHE A CA 1
ATOM 1740 C C . PHE A 1 223 ? 1.600 -6.610 10.762 1.00 85.69 223 PHE A C 1
ATOM 1742 O O . PHE A 1 223 ? 1.989 -7.776 10.793 1.00 85.69 223 PHE A O 1
ATOM 1749 N N . GLU A 1 224 ? 1.089 -5.985 11.818 1.00 86.25 224 GLU A N 1
ATOM 1750 C CA . GLU A 1 224 ? 0.778 -6.629 13.093 1.00 86.25 224 GLU A CA 1
ATOM 1751 C C . GLU A 1 224 ? -0.721 -6.469 13.359 1.00 86.25 224 GLU A C 1
ATOM 1753 O O . GLU A 1 224 ? -1.276 -5.379 13.211 1.00 86.25 224 GLU A O 1
ATOM 1758 N N . ILE A 1 225 ? -1.396 -7.553 13.734 1.00 84.25 225 ILE A N 1
ATOM 1759 C CA . ILE A 1 225 ? -2.802 -7.504 14.140 1.00 84.25 225 ILE A CA 1
ATOM 1760 C C . ILE A 1 225 ? -2.862 -7.033 15.592 1.00 84.25 225 ILE A C 1
ATOM 1762 O O . ILE A 1 225 ? -2.241 -7.639 16.464 1.00 84.25 225 ILE A O 1
ATOM 1766 N N . VAL A 1 226 ? -3.641 -5.984 15.862 1.00 82.88 226 VAL A N 1
ATOM 1767 C CA . VAL A 1 226 ? -3.901 -5.537 17.234 1.00 82.88 226 VAL A CA 1
ATOM 1768 C C . VAL A 1 226 ? -5.099 -6.311 17.766 1.00 82.88 226 VAL A C 1
ATOM 1770 O O . VAL A 1 226 ? -6.246 -6.053 17.392 1.00 82.88 226 VAL A O 1
ATOM 1773 N N . GLU A 1 227 ? -4.846 -7.288 18.634 1.00 79.94 227 GLU A N 1
ATOM 1774 C CA . GLU A 1 227 ? -5.917 -7.984 19.346 1.00 79.94 227 GLU A CA 1
ATOM 1775 C C . GLU A 1 227 ? -6.648 -6.995 20.261 1.00 79.94 227 GLU A C 1
ATOM 1777 O O . GLU A 1 227 ? -6.040 -6.315 21.094 1.00 79.94 227 GLU A O 1
ATOM 1782 N N . LYS A 1 228 ? -7.976 -6.886 20.112 1.00 72.25 228 LYS A N 1
ATOM 1783 C CA . LYS A 1 228 ? -8.769 -6.028 20.998 1.00 72.25 228 LYS A CA 1
ATOM 1784 C C . LYS A 1 228 ? -8.661 -6.566 22.432 1.00 72.25 228 LYS A C 1
ATOM 1786 O O . LYS A 1 228 ? -8.932 -7.750 22.647 1.00 72.25 228 LYS A O 1
ATOM 1791 N N . PRO A 1 229 ? -8.387 -5.716 23.439 1.00 59.75 229 PRO A N 1
ATOM 1792 C CA . PRO A 1 229 ? -8.244 -6.158 24.829 1.00 59.75 229 PRO A CA 1
ATOM 1793 C C . PRO A 1 229 ? -9.499 -6.858 25.384 1.00 59.75 229 PRO A C 1
ATOM 1795 O O . PRO A 1 229 ? -9.403 -7.682 26.292 1.00 59.75 229 PRO A O 1
ATOM 1798 N N . GLU A 1 230 ? -10.677 -6.593 24.812 1.00 63.59 230 GLU A N 1
ATOM 1799 C CA . GLU A 1 230 ? -11.936 -7.256 25.178 1.00 63.59 230 GLU A CA 1
ATOM 1800 C C . GLU A 1 230 ? -11.964 -8.756 24.829 1.00 63.59 230 GLU A C 1
ATOM 1802 O O . GLU A 1 230 ? -12.592 -9.535 25.546 1.00 63.59 230 GLU A O 1
ATOM 1807 N N . GLN A 1 231 ? -11.259 -9.188 23.775 1.00 58.06 231 GLN A N 1
ATOM 1808 C CA . GLN A 1 231 ? -11.158 -10.609 23.415 1.00 58.06 231 GLN A CA 1
ATOM 1809 C C . GLN A 1 231 ? -10.225 -11.364 24.369 1.00 58.06 231 GLN A C 1
ATOM 1811 O O . GLN A 1 231 ? -10.558 -12.465 24.807 1.00 58.06 231 GLN A O 1
ATOM 1816 N N . ILE A 1 232 ? -9.135 -10.721 24.794 1.00 60.09 232 ILE A N 1
ATOM 1817 C CA . ILE A 1 232 ? -8.171 -11.278 25.755 1.00 60.09 232 ILE A CA 1
ATOM 1818 C C . ILE A 1 232 ? -8.844 -11.544 27.115 1.00 60.09 232 ILE A C 1
ATOM 1820 O O . ILE A 1 232 ? -8.574 -12.552 27.769 1.00 60.09 232 ILE A O 1
ATOM 1824 N N . LEU A 1 233 ? -9.765 -10.678 27.550 1.00 59.69 233 LEU A N 1
ATOM 1825 C CA . LEU A 1 233 ? -10.520 -10.883 28.793 1.00 59.69 233 LEU A CA 1
ATOM 1826 C C . LEU A 1 233 ? -11.515 -12.050 28.706 1.00 59.69 233 LEU A C 1
ATOM 1828 O O . LEU A 1 233 ? -11.683 -12.772 29.687 1.00 59.69 233 LEU A O 1
ATOM 1832 N N . ALA A 1 234 ? -12.153 -12.263 27.553 1.00 59.97 234 ALA A N 1
ATOM 1833 C CA . ALA A 1 234 ? -13.107 -13.356 27.361 1.00 59.97 234 ALA A CA 1
ATOM 1834 C C . ALA A 1 234 ? -12.433 -14.736 27.275 1.00 59.97 234 ALA A C 1
ATOM 1836 O O . ALA A 1 234 ? -13.041 -15.742 27.645 1.00 59.97 234 ALA A O 1
ATOM 1837 N N . GLU A 1 235 ? -11.188 -14.790 26.801 1.00 66.00 235 GLU A N 1
ATOM 1838 C CA . GLU A 1 235 ? -10.418 -16.030 26.683 1.00 66.00 235 GLU A CA 1
ATOM 1839 C C . GLU A 1 235 ? -9.778 -16.448 28.015 1.00 66.00 235 GLU A C 1
ATOM 1841 O O . GLU A 1 235 ? -9.755 -17.630 28.336 1.00 66.00 235 GLU A O 1
ATOM 1846 N N . ASN A 1 236 ? -9.387 -15.483 28.855 1.00 67.06 236 ASN A N 1
ATOM 1847 C CA . ASN A 1 236 ? -8.880 -15.743 30.210 1.00 67.06 236 ASN A CA 1
ATOM 1848 C C . ASN A 1 236 ? -9.977 -16.054 31.253 1.00 67.06 236 ASN A C 1
ATOM 1850 O O . ASN A 1 236 ? -9.662 -16.381 32.397 1.00 67.06 236 ASN A O 1
ATOM 1854 N N . LEU A 1 237 ? -11.259 -15.924 30.890 1.00 67.44 237 LEU A N 1
ATOM 1855 C CA . LEU A 1 237 ? -12.415 -16.244 31.744 1.00 67.44 237 LEU A CA 1
ATOM 1856 C C . LEU A 1 237 ? -13.030 -17.630 31.456 1.00 67.44 237 LEU A C 1
ATOM 1858 O O . LEU A 1 237 ? -14.042 -17.977 32.073 1.00 67.44 237 LEU A O 1
ATOM 1862 N N . LYS A 1 238 ? -12.447 -18.413 30.540 1.00 57.25 238 LYS A N 1
ATOM 1863 C CA . LYS A 1 238 ? -12.809 -19.816 30.272 1.00 57.25 238 LYS A CA 1
ATOM 1864 C C . LYS A 1 238 ? -11.826 -20.775 30.931 1.00 57.25 238 LYS A C 1
ATOM 1866 O O . LYS A 1 238 ? -12.299 -21.855 31.348 1.00 57.25 238 LYS A O 1
#

Foldseek 3Di:
DDFDADPPPRDTDDPPDQADPPPRHGDDDDDDDDDDDDDDDDDDDDDDDDDDDDPDPDDDDDPDDVVVVVVVVVVVVVVVVVVVVVPDDPDDPPPDPPPPPPDQAADEPAAPVVLVVLVVCCVVPFVVSCVVQQSYWYKYFDQWFFPDADQWWTWIWRPPPQRQDADVVRDRDDRDRATEIETDDNVVSVVCVVPDDGRWGKIKIFGFDTDDDRYTYGYPIDMDTDDDVVVVVVVVVD

Sequence (238 aa):
MAIINCPECGKEISDTIESCIHCGFVLKKEDKKTTDEAPEKSDVPEPTKPYYYEEDGKSRGGCGKTALIVLAIVGVLSIILFACVMVTPTSTISTSQSTTPVEKEVKVIDTATGIIGILEDDKKNSVAAKEKYGPYRLRIELPCTIDYINENYVRIEYEDVSINVSDENDQYLYTSDLRVCAYYEDDQLNFVTNQLQSGQQVIVIGDYYYVNANTIYLENCSFEIVEKPEQILAENLK

Radius of gyration: 29.85 Å; chains: 1; bounding box: 72×63×76 Å

Secondary structure (DSSP, 8-state):
--EEE-TTT--EEETT-SB-TTT--B-PPPPPP-----------PPPPPP-PPP---------SSHHHHHHHHHHHHHHHHHHHHHH------------------EEEE-SHHHHHHHHHHHHHHHHHHHHHHTTSEEEEEE--EEEEE-SS-EEEE-TT-----B-TT--B------EEEE---HHHHHHHHHH--TT--EEEEEEEEEEETTEEEEEEEEEEE---HHHHHHHTT-